Protein AF-A0A1U7WLV5-F1 (afdb_monomer)

pLDDT: mean 70.9, std 19.43, range [35.59, 93.12]

Radius of gyration: 28.22 Å; Cα contacts (8 Å, |Δi|>4): 196; chains: 1; bounding box: 75×45×91 Å

InterPro domains:
  IPR045847 Transcription factor AIG1-like [PTHR45844] (15-156)
  IPR045865 ACT-like domain [SSF55021] (83-152)

Organism: Nicotiana sylvestris (NCBI:txid4096)

Nearest PDB structures (foldseek):
  2nyi-assembly1_B  TM=8.196E-01  e=1.142E-03  Galdieria sulphuraria
  2nyi-assembly1_A  TM=8.158E-01  e=1.556E-03  Galdieria sulphuraria
  1u8s-assembly1_A  TM=8.338E-01  e=1.058E-02  Vibrio cholerae
  3ibw-assembly1_B  TM=8.156E-01  e=1.735E-02  Chlorobaculum tepidum
  2ko1-assembly1_B  TM=7.443E-01  e=2.514E-02  Chlorobaculum tepidum

Foldseek 3Di:
DDDDDDDDPPPPDPVVVVVVVVVVVVVVVVVVVVVVVVLVVLLVVQPPDDDDDDSCPSDLDADPDWDKDKDFDDDDPDLKGKIKIKTKAFADVCLVVLLCVLQVVLVKDWPDWDWDDDPRMIMIITIIIGRCPDDVVVSVVSSRVSRVCSRVVVPPDPPDDPPPPDPPPPDDDPPPD

Structure (mmCIF, N/CA/C/O backbone):
data_AF-A0A1U7WLV5-F1
#
_entry.id   AF-A0A1U7WLV5-F1
#
loop_
_atom_site.group_PDB
_atom_site.id
_atom_site.type_symbol
_atom_site.label_atom_id
_atom_site.label_alt_id
_atom_site.label_comp_id
_atom_site.label_asym_id
_atom_site.label_entity_id
_atom_site.label_seq_id
_atom_site.pdbx_PDB_ins_code
_atom_site.Cartn_x
_atom_site.Cartn_y
_atom_site.Cartn_z
_atom_site.occupancy
_atom_site.B_iso_or_equiv
_atom_site.auth_seq_id
_atom_site.auth_comp_id
_atom_site.auth_asym_id
_atom_site.auth_atom_id
_atom_site.pdbx_PDB_model_num
ATOM 1 N N . MET A 1 1 ? -49.206 -28.767 66.047 1.00 42.12 1 MET A N 1
ATOM 2 C CA . MET A 1 1 ? -48.028 -28.200 65.359 1.00 42.12 1 MET A CA 1
ATOM 3 C C . MET A 1 1 ? -48.403 -27.982 63.904 1.00 42.12 1 MET A C 1
ATOM 5 O O . MET A 1 1 ? -48.563 -28.956 63.187 1.00 42.12 1 MET A O 1
ATOM 9 N N . ALA A 1 2 ? -48.620 -26.734 63.497 1.00 39.31 2 ALA A N 1
ATOM 10 C CA . ALA A 1 2 ? -48.726 -26.349 62.093 1.00 39.31 2 ALA A CA 1
ATOM 11 C C . ALA A 1 2 ? -47.771 -25.166 61.907 1.00 39.31 2 ALA A C 1
ATOM 13 O O . ALA A 1 2 ? -47.842 -24.189 62.649 1.00 39.31 2 ALA A O 1
ATOM 14 N N . TYR A 1 3 ? -46.803 -25.348 61.015 1.00 35.59 3 TYR A N 1
ATOM 15 C CA . TYR A 1 3 ? -45.680 -24.451 60.783 1.00 35.59 3 TYR A CA 1
ATOM 16 C C . TYR A 1 3 ? -46.169 -23.157 60.123 1.00 35.59 3 TYR A C 1
ATOM 18 O O . TYR A 1 3 ? -46.865 -23.203 59.110 1.00 35.59 3 TYR A O 1
ATOM 26 N N . GLY A 1 4 ? -45.815 -22.009 60.704 1.00 37.91 4 GLY A N 1
ATOM 27 C CA . GLY A 1 4 ? -46.029 -20.702 60.091 1.00 37.91 4 GLY A CA 1
ATOM 28 C C . GLY A 1 4 ? -45.100 -20.520 58.892 1.00 37.91 4 GLY A C 1
ATOM 29 O O . GLY A 1 4 ? -43.888 -20.679 59.017 1.00 37.91 4 GLY A O 1
ATOM 30 N N . PHE A 1 5 ? -45.674 -20.203 57.735 1.00 39.19 5 PHE A N 1
ATOM 31 C CA . PHE A 1 5 ? -44.950 -19.823 56.526 1.00 39.19 5 PHE A CA 1
ATOM 32 C C . PHE A 1 5 ? -45.055 -18.298 56.384 1.00 39.19 5 PHE A C 1
ATOM 34 O O . PHE A 1 5 ? -46.106 -17.789 56.002 1.00 39.19 5 PHE A O 1
ATOM 41 N N . GLU A 1 6 ? -44.001 -17.562 56.751 1.00 42.28 6 GLU A N 1
ATOM 42 C CA . GLU A 1 6 ? -43.879 -16.131 56.442 1.00 42.28 6 GLU A CA 1
ATOM 43 C C . GLU A 1 6 ? -43.440 -15.961 54.978 1.00 42.28 6 GLU A C 1
ATOM 45 O O . GLU A 1 6 ? -42.338 -16.389 54.621 1.00 42.28 6 GLU A O 1
ATOM 50 N N . PRO A 1 7 ? -44.234 -15.317 54.105 1.00 41.88 7 PRO A N 1
ATOM 51 C CA . PRO A 1 7 ? -43.744 -14.924 52.796 1.00 41.88 7 PRO A CA 1
ATOM 52 C C . PRO A 1 7 ? -42.858 -13.678 52.935 1.00 41.88 7 PRO A C 1
ATOM 54 O O . PRO A 1 7 ? -43.318 -12.583 53.259 1.00 41.88 7 PRO A O 1
ATOM 57 N N . ARG A 1 8 ? -41.564 -13.845 52.653 1.00 39.00 8 ARG A N 1
ATOM 58 C CA . ARG A 1 8 ? -40.588 -12.757 52.537 1.00 39.00 8 ARG A CA 1
ATOM 59 C C . ARG A 1 8 ? -40.856 -11.997 51.233 1.00 39.00 8 ARG A C 1
ATOM 61 O O . ARG A 1 8 ? -40.395 -12.395 50.168 1.00 39.00 8 ARG A O 1
ATOM 68 N N . VAL A 1 9 ? -41.644 -10.925 51.297 1.00 47.81 9 VAL A N 1
ATOM 69 C CA . VAL A 1 9 ? -41.824 -10.016 50.155 1.00 47.81 9 VAL A CA 1
ATOM 70 C C . VAL A 1 9 ? -40.541 -9.194 50.004 1.00 47.81 9 VAL A C 1
ATOM 72 O O . VAL A 1 9 ? -40.318 -8.237 50.744 1.00 47.81 9 VAL A O 1
ATOM 75 N N . GLU A 1 10 ? -39.667 -9.571 49.069 1.00 54.06 10 GLU A N 1
ATOM 76 C CA . GLU A 1 10 ? -38.545 -8.719 48.667 1.00 54.06 10 GLU A CA 1
ATOM 77 C C . GLU A 1 10 ? -39.082 -7.519 47.883 1.00 54.06 10 GLU A C 1
ATOM 79 O O . GLU A 1 10 ? -39.438 -7.597 46.707 1.00 54.06 10 GLU A O 1
ATOM 84 N N . VAL A 1 11 ? -39.167 -6.380 48.567 1.00 54.56 11 VAL A N 1
ATOM 85 C CA . VAL A 1 11 ? -39.521 -5.101 47.957 1.00 54.56 11 VAL A CA 1
ATOM 86 C C . VAL A 1 11 ? -38.336 -4.629 47.114 1.00 54.56 11 VAL A C 1
ATOM 88 O O . VAL A 1 11 ? -37.383 -4.037 47.624 1.00 54.56 11 VAL A O 1
ATOM 91 N N . VAL A 1 12 ? -38.388 -4.875 45.803 1.00 55.75 12 VAL A N 1
ATOM 92 C CA . VAL A 1 12 ? -37.447 -4.282 44.843 1.00 55.75 12 VAL A CA 1
ATOM 93 C C . VAL A 1 12 ? -37.716 -2.775 44.788 1.00 55.75 12 VAL A C 1
ATOM 95 O O . VAL A 1 12 ? -38.670 -2.305 44.173 1.00 55.75 12 VAL A O 1
ATOM 98 N N . THR A 1 13 ? -36.898 -1.992 45.492 1.00 57.78 13 THR A N 1
ATOM 99 C CA . THR A 1 13 ? -37.061 -0.534 45.570 1.00 57.78 13 THR A CA 1
ATOM 100 C C . THR A 1 13 ? -36.596 0.156 44.280 1.00 57.78 13 THR A C 1
ATOM 102 O O . THR A 1 13 ? -35.540 -0.151 43.726 1.00 57.78 13 THR A O 1
ATOM 105 N N . ASN A 1 14 ? -37.331 1.187 43.840 1.00 57.50 14 ASN A N 1
ATOM 106 C CA . ASN A 1 14 ? -36.982 2.068 42.708 1.00 57.50 14 ASN A CA 1
ATOM 107 C C . ASN A 1 14 ? -35.569 2.694 42.795 1.00 57.50 14 ASN A C 1
ATOM 109 O O . ASN A 1 14 ? -35.034 3.179 41.796 1.00 57.50 14 ASN A O 1
ATOM 113 N N . ALA A 1 15 ? -34.955 2.705 43.982 1.00 53.16 15 ALA A N 1
ATOM 114 C CA . ALA A 1 15 ? -33.587 3.159 44.208 1.00 53.16 15 ALA A CA 1
ATOM 115 C C . ALA A 1 15 ? -32.534 2.221 43.588 1.00 53.16 15 ALA A C 1
ATOM 117 O O . ALA A 1 15 ? -31.520 2.709 43.094 1.00 53.16 15 ALA A O 1
ATOM 118 N N . CYS A 1 16 ? -32.787 0.908 43.551 1.00 47.69 16 CYS A N 1
ATOM 119 C CA . CYS A 1 16 ? -31.912 -0.075 42.905 1.00 47.69 16 CYS A CA 1
ATOM 120 C C . CYS A 1 16 ? -31.852 0.164 41.385 1.00 47.69 16 CYS A C 1
ATOM 122 O O . CYS A 1 16 ? -30.772 0.353 40.830 1.00 47.69 16 CYS A O 1
ATOM 124 N N . ILE A 1 17 ? -33.013 0.365 40.750 1.00 54.47 17 ILE A N 1
ATOM 125 C CA . ILE A 1 17 ? -33.137 0.644 39.307 1.00 54.47 17 ILE A CA 1
ATOM 126 C C . ILE A 1 17 ? -32.478 1.983 38.915 1.00 54.47 17 ILE A C 1
ATOM 128 O O . ILE A 1 17 ? -31.895 2.113 37.836 1.00 54.47 17 ILE A O 1
ATOM 132 N N . LYS A 1 18 ? -32.551 3.008 39.779 1.00 57.34 18 LYS A N 1
ATOM 133 C CA . LYS A 1 18 ? -31.867 4.298 39.557 1.00 57.34 18 LYS A CA 1
ATOM 134 C C . LYS A 1 18 ? -30.340 4.169 39.638 1.00 57.34 18 LYS A C 1
ATOM 136 O O . LYS A 1 18 ? -29.642 4.873 38.911 1.00 57.34 18 LYS A O 1
ATOM 141 N N . LYS A 1 19 ? -29.835 3.270 40.487 1.00 56.19 19 LYS A N 1
ATOM 142 C CA . LYS A 1 19 ? -28.402 3.075 40.756 1.00 56.19 19 LYS A CA 1
ATOM 143 C C . LYS A 1 19 ? -27.681 2.350 39.619 1.00 56.19 19 LYS A C 1
ATOM 145 O O . LYS A 1 19 ? -26.532 2.675 39.319 1.00 56.19 19 LYS A O 1
ATOM 150 N N . ASP A 1 20 ? -28.367 1.442 38.932 1.00 64.44 20 ASP A N 1
ATOM 151 C CA . ASP A 1 20 ? -27.784 0.716 37.800 1.00 64.44 20 ASP A CA 1
ATOM 152 C C . ASP A 1 20 ? -27.553 1.610 36.576 1.00 64.44 20 ASP A C 1
ATOM 154 O O . ASP A 1 20 ? -26.530 1.489 35.906 1.00 64.44 20 ASP A O 1
ATOM 158 N N . LYS A 1 21 ? -28.420 2.601 36.337 1.00 69.94 21 LYS A N 1
ATOM 159 C CA . LYS A 1 21 ? -28.271 3.545 35.213 1.00 69.94 21 LYS A CA 1
ATOM 160 C C . LYS A 1 21 ? -27.017 4.415 35.337 1.00 69.94 21 LYS A C 1
ATOM 162 O O . LYS A 1 21 ? -26.272 4.569 34.372 1.00 69.94 21 LYS A O 1
ATOM 167 N N . SER A 1 22 ? -26.749 4.956 36.527 1.00 76.38 22 SER A N 1
ATOM 168 C CA . SER A 1 22 ? -25.528 5.735 36.777 1.00 76.38 22 SER A CA 1
ATOM 169 C C . SER A 1 22 ? -24.268 4.869 36.758 1.00 76.38 22 SER A C 1
ATOM 171 O O . SER A 1 22 ? -23.201 5.344 36.367 1.00 76.38 22 SER A O 1
ATOM 173 N N . ARG A 1 23 ? -24.383 3.594 37.152 1.00 81.44 23 ARG A N 1
ATOM 174 C CA . ARG A 1 23 ? -23.269 2.640 37.135 1.00 81.44 23 ARG A CA 1
ATOM 175 C C . ARG A 1 23 ? -22.838 2.317 35.705 1.00 81.44 23 ARG A C 1
ATOM 177 O O . ARG A 1 23 ? -21.658 2.445 35.405 1.00 81.44 23 ARG A O 1
ATOM 184 N N . VAL A 1 24 ? -23.791 2.034 34.815 1.00 82.75 24 VAL A N 1
ATOM 185 C CA . VAL A 1 24 ? -23.527 1.771 33.388 1.00 82.75 24 VAL A CA 1
ATOM 186 C C . VAL A 1 24 ? -22.885 2.975 32.696 1.00 82.75 24 VAL A C 1
ATOM 188 O O . VAL A 1 24 ? -21.931 2.812 31.943 1.00 82.75 24 VAL A O 1
ATOM 191 N N . LEU A 1 25 ? -23.345 4.199 32.977 1.00 84.94 25 LEU A N 1
ATOM 192 C CA . LEU A 1 25 ? -22.728 5.405 32.410 1.00 84.94 25 LEU A CA 1
ATOM 193 C C . LEU A 1 25 ? -21.293 5.604 32.901 1.00 84.94 25 LEU A C 1
ATOM 195 O O . LEU A 1 25 ? -20.411 5.964 32.125 1.00 84.94 25 LEU A O 1
ATOM 199 N N . THR A 1 26 ? -21.052 5.346 34.185 1.00 85.88 26 THR A N 1
ATOM 200 C CA . THR A 1 26 ? -19.715 5.457 34.775 1.00 85.88 26 THR A CA 1
ATOM 201 C C . THR A 1 26 ? -18.772 4.424 34.163 1.00 85.88 26 THR A C 1
ATOM 203 O O . THR A 1 26 ? -17.635 4.750 33.825 1.00 85.88 26 THR A O 1
ATOM 206 N N . GLU A 1 27 ? -19.252 3.200 33.957 1.00 87.25 27 GLU A N 1
ATOM 207 C CA . GLU A 1 27 ? -18.503 2.130 33.307 1.00 87.25 27 GLU A CA 1
ATOM 208 C C . GLU A 1 27 ? -18.204 2.459 31.840 1.00 87.25 27 GLU A C 1
ATOM 210 O O . GLU A 1 27 ? -17.046 2.401 31.438 1.00 87.25 27 GLU A O 1
ATOM 215 N N . ALA A 1 28 ? -19.190 2.928 31.071 1.00 85.62 28 ALA A N 1
ATOM 216 C CA . ALA A 1 28 ? -18.993 3.346 29.683 1.00 85.62 28 ALA A CA 1
ATOM 217 C C . ALA A 1 28 ? -17.967 4.486 29.562 1.00 85.62 28 ALA A C 1
ATOM 219 O O . ALA A 1 28 ? -17.062 4.434 28.732 1.00 85.62 28 ALA A O 1
ATOM 220 N N . VAL A 1 29 ? -18.046 5.502 30.429 1.00 88.81 29 VAL A N 1
ATOM 221 C CA . VAL A 1 29 ? -17.056 6.592 30.467 1.00 88.81 29 VAL A CA 1
ATOM 222 C C . VAL A 1 29 ? -15.670 6.069 30.852 1.00 88.81 29 VAL A C 1
ATOM 224 O O . VAL A 1 29 ? -14.669 6.547 30.317 1.00 88.81 29 VAL A O 1
ATOM 227 N N . THR A 1 30 ? -15.590 5.089 31.751 1.00 87.25 30 THR A N 1
ATOM 228 C CA . THR A 1 30 ? -14.319 4.473 32.158 1.00 87.25 30 THR A CA 1
ATOM 229 C C . THR A 1 30 ? -13.708 3.682 31.006 1.00 87.25 30 THR A C 1
ATOM 231 O O . THR A 1 30 ? -12.552 3.917 30.663 1.00 87.25 30 THR A O 1
ATOM 234 N N . GLN A 1 31 ? -14.502 2.859 30.319 1.00 88.44 31 GLN A N 1
ATOM 235 C CA . GLN A 1 31 ? -14.082 2.120 29.128 1.00 88.44 31 GLN A CA 1
ATOM 236 C C . GLN A 1 31 ? -13.623 3.060 28.005 1.00 88.44 31 GLN A C 1
ATOM 238 O O . GLN A 1 31 ? -12.588 2.822 27.386 1.00 88.44 31 GLN A O 1
ATOM 243 N N . LEU A 1 32 ? -14.323 4.177 27.779 1.00 87.12 32 LEU A N 1
ATOM 244 C CA . LEU A 1 32 ? -13.910 5.187 26.800 1.00 87.12 32 LEU A CA 1
ATOM 245 C C . LEU A 1 32 ? -12.597 5.874 27.196 1.00 87.12 32 LEU A C 1
ATOM 247 O O . LEU A 1 32 ? -11.749 6.111 26.337 1.00 87.12 32 LEU A O 1
ATOM 251 N N . LYS A 1 33 ? -12.389 6.181 28.481 1.00 84.12 33 LYS A N 1
ATOM 252 C CA . LYS A 1 33 ? -11.125 6.754 28.975 1.00 84.12 33 LYS A CA 1
ATOM 253 C C . LYS A 1 33 ? -9.964 5.774 28.835 1.00 84.12 33 LYS A C 1
ATOM 255 O O . LYS A 1 33 ? -8.889 6.175 28.395 1.00 84.12 33 LYS A O 1
ATOM 260 N N . GLU A 1 34 ? -10.175 4.505 29.168 1.00 86.31 34 GLU A N 1
ATOM 261 C CA . GLU A 1 34 ? -9.170 3.455 29.002 1.00 86.31 34 GLU A CA 1
ATOM 262 C C . GLU A 1 34 ? -8.838 3.213 27.532 1.00 86.31 34 GLU A C 1
ATOM 264 O O . GLU A 1 34 ? -7.662 3.117 27.185 1.00 86.31 34 GLU A O 1
ATOM 269 N N . LEU A 1 35 ? -9.846 3.180 26.656 1.00 81.38 35 LEU A N 1
ATOM 270 C CA . LEU A 1 35 ? -9.643 3.047 25.218 1.00 81.38 35 LEU A CA 1
ATOM 271 C C . LEU A 1 35 ? -8.853 4.237 24.669 1.00 81.38 35 LEU A C 1
ATOM 273 O O . LEU A 1 35 ? -7.849 4.040 23.993 1.00 81.38 35 LEU A O 1
ATOM 277 N N . ARG A 1 36 ? -9.230 5.472 25.031 1.00 78.38 36 ARG A N 1
ATOM 278 C CA . ARG A 1 36 ? -8.477 6.676 24.644 1.00 78.38 36 ARG A CA 1
ATOM 279 C C . ARG A 1 36 ? -7.042 6.652 25.162 1.00 78.38 36 ARG A C 1
ATOM 281 O O . ARG A 1 36 ? -6.150 7.081 24.441 1.00 78.38 36 ARG A O 1
ATOM 288 N N . LYS A 1 37 ? -6.803 6.140 26.374 1.00 80.56 37 LYS A N 1
ATOM 289 C CA . LYS A 1 37 ? -5.453 5.990 26.934 1.00 80.56 37 LYS A CA 1
ATOM 290 C C . LYS A 1 37 ? -4.630 4.956 26.166 1.00 80.56 37 LYS A C 1
ATOM 292 O O . LYS A 1 37 ? -3.488 5.247 25.836 1.00 80.56 37 LYS A O 1
ATOM 297 N N . LYS A 1 38 ? -5.201 3.789 25.850 1.00 78.25 38 LYS A N 1
ATOM 298 C CA . LYS A 1 38 ? -4.538 2.757 25.031 1.00 78.25 38 LYS A CA 1
ATOM 299 C C . LYS A 1 38 ? -4.178 3.305 23.649 1.00 78.25 38 LYS A C 1
ATOM 301 O O . LYS A 1 38 ? -3.049 3.138 23.204 1.00 78.25 38 LYS A O 1
ATOM 306 N N . VAL A 1 39 ? -5.102 4.048 23.036 1.00 72.19 39 VAL A N 1
ATOM 307 C CA . VAL A 1 39 ? -4.875 4.717 21.750 1.00 72.19 39 VAL A CA 1
ATOM 308 C C . VAL A 1 39 ? -3.770 5.787 21.867 1.00 72.19 39 VAL A C 1
ATOM 310 O O . VAL A 1 39 ? -2.852 5.843 21.058 1.00 72.19 39 VAL A O 1
ATOM 313 N N . ALA A 1 40 ? -3.779 6.615 22.910 1.00 66.25 40 ALA A N 1
ATOM 314 C CA . ALA A 1 40 ? -2.735 7.624 23.107 1.00 66.25 40 ALA A CA 1
ATOM 315 C C . ALA A 1 40 ? -1.342 7.011 23.361 1.00 66.25 40 ALA A C 1
ATOM 317 O O . ALA A 1 40 ? -0.353 7.504 22.833 1.00 66.25 40 ALA A O 1
ATOM 318 N N . GLN A 1 41 ? -1.255 5.915 24.119 1.00 66.50 41 GLN A N 1
ATOM 319 C CA . GLN A 1 41 ? 0.017 5.236 24.395 1.00 66.50 41 GLN A CA 1
ATOM 320 C C . GLN A 1 41 ? 0.646 4.646 23.132 1.00 66.50 41 GLN A C 1
ATOM 322 O O . GLN A 1 41 ? 1.839 4.814 22.895 1.00 66.50 41 GLN A O 1
ATOM 327 N N . GLN A 1 42 ? -0.160 3.995 22.292 1.00 61.12 42 GLN A N 1
ATOM 328 C CA . GLN A 1 42 ? 0.314 3.479 21.006 1.00 61.12 42 GLN A CA 1
ATOM 329 C C . GLN A 1 42 ? 0.731 4.619 20.064 1.00 61.12 42 GLN A C 1
ATOM 331 O O . GLN A 1 42 ? 1.689 4.463 19.312 1.00 61.12 42 GLN A O 1
ATOM 336 N N . MET A 1 43 ? 0.088 5.790 20.177 1.00 56.75 43 MET A N 1
ATOM 337 C CA . MET A 1 43 ? 0.436 6.979 19.402 1.00 56.75 43 MET A CA 1
ATOM 338 C C . MET A 1 43 ? 1.832 7.541 19.737 1.00 56.75 43 MET A C 1
ATOM 340 O O . MET A 1 43 ? 2.483 8.130 18.873 1.00 56.75 43 MET A O 1
ATOM 344 N N . GLU A 1 44 ? 2.301 7.391 20.977 1.00 54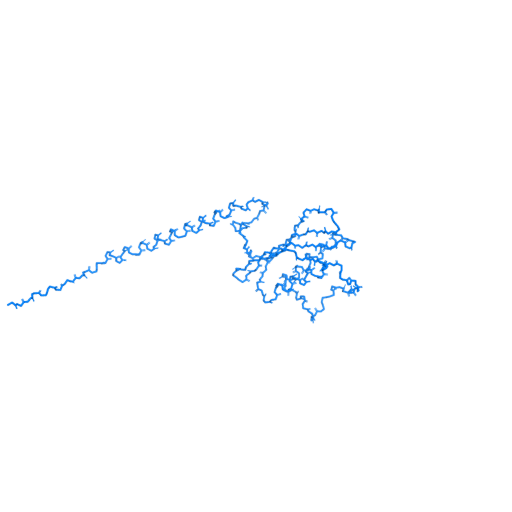.06 44 GLU A N 1
ATOM 345 C CA . GLU A 1 44 ? 3.593 7.922 21.434 1.00 54.06 44 GLU A CA 1
ATOM 346 C C . GLU A 1 44 ? 4.791 7.057 21.028 1.00 54.06 44 GLU A C 1
ATOM 348 O O . GLU A 1 44 ? 5.897 7.579 20.937 1.00 54.06 44 GLU A O 1
ATOM 353 N N . THR A 1 45 ? 4.587 5.769 20.737 1.00 52.53 45 THR A N 1
ATOM 354 C CA . THR A 1 45 ? 5.681 4.830 20.418 1.00 52.53 45 THR A CA 1
ATOM 355 C C . THR A 1 45 ? 6.147 4.903 18.953 1.00 52.53 45 THR A C 1
ATOM 357 O O . THR A 1 45 ? 7.164 4.310 18.623 1.00 52.53 45 THR A O 1
ATOM 360 N N . GLN A 1 46 ? 5.436 5.610 18.063 1.00 49.56 46 GLN A N 1
ATOM 361 C CA . GLN A 1 46 ? 5.742 5.657 16.617 1.00 49.56 46 GLN A CA 1
ATOM 362 C C . GLN A 1 46 ? 5.982 7.086 16.087 1.00 49.56 46 GLN A C 1
ATOM 364 O O . GLN A 1 46 ? 5.703 7.385 14.929 1.00 49.56 46 GLN A O 1
ATOM 369 N N . LYS A 1 47 ? 6.483 7.999 16.933 1.00 46.00 47 LYS A N 1
ATOM 370 C CA . LYS A 1 47 ? 6.759 9.412 16.590 1.00 46.00 47 LYS A CA 1
ATOM 371 C C . LYS A 1 47 ? 8.092 9.640 15.853 1.00 46.00 47 LYS A C 1
ATOM 373 O O . LYS A 1 47 ? 8.608 10.754 15.865 1.00 46.00 47 LYS A O 1
ATOM 378 N N . ASP A 1 48 ? 8.615 8.631 15.167 1.00 40.94 48 ASP A N 1
ATOM 379 C CA . ASP A 1 48 ? 9.956 8.675 14.573 1.00 40.94 48 ASP A CA 1
ATOM 380 C C . ASP A 1 48 ? 9.921 8.928 13.057 1.00 40.94 48 ASP A C 1
ATOM 382 O O . ASP A 1 48 ? 10.772 8.436 12.320 1.00 40.94 48 ASP A O 1
ATOM 386 N N . SER A 1 49 ? 8.921 9.645 12.536 1.00 45.75 49 SER A N 1
ATOM 387 C CA . SER A 1 49 ? 8.935 10.120 11.146 1.00 45.75 49 SER A CA 1
ATOM 388 C C . SER A 1 49 ? 8.079 11.372 10.977 1.00 45.75 49 SER A C 1
ATOM 390 O O . SER A 1 49 ? 6.955 11.475 11.460 1.00 45.75 49 SER A O 1
ATOM 392 N N . GLU A 1 50 ? 8.689 12.348 10.326 1.00 46.78 50 GLU A N 1
ATOM 393 C CA . GLU A 1 50 ? 8.324 13.753 10.247 1.00 46.78 50 GLU A CA 1
ATOM 394 C C . GLU A 1 50 ? 6.945 14.024 9.625 1.00 46.78 50 GLU A C 1
ATOM 396 O O . GLU A 1 50 ? 6.579 13.466 8.597 1.00 46.78 50 GLU A O 1
ATOM 401 N N . GLY A 1 51 ? 6.246 15.001 10.209 1.00 43.53 51 GLY A N 1
ATOM 402 C CA . GLY A 1 51 ? 5.476 15.984 9.450 1.00 43.53 51 GLY A CA 1
ATOM 403 C C . GLY A 1 51 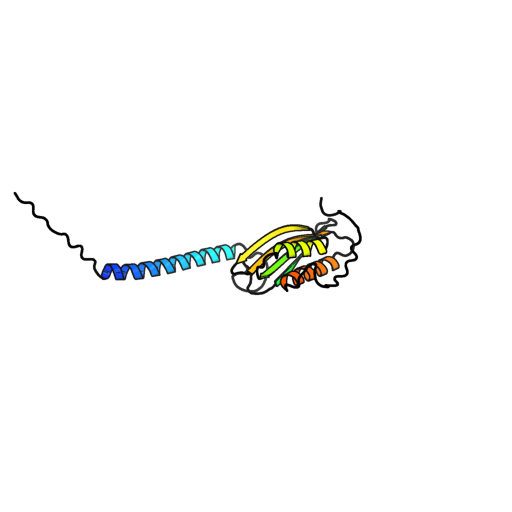? 4.138 15.548 8.840 1.00 43.53 51 GLY A C 1
ATOM 404 O O . GLY A 1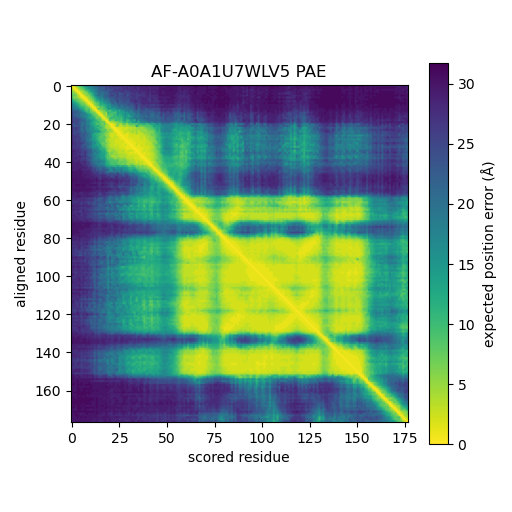 51 ? 4.076 15.114 7.697 1.00 43.53 51 GLY A O 1
ATOM 405 N N . ASN A 1 52 ? 3.068 15.968 9.525 1.00 43.19 52 ASN A N 1
ATOM 406 C CA . ASN A 1 52 ? 1.790 16.428 8.960 1.00 43.19 52 ASN A CA 1
ATOM 407 C C . ASN A 1 52 ? 0.600 15.432 8.904 1.00 43.19 52 ASN A C 1
ATOM 409 O O . ASN A 1 52 ? 0.701 14.301 8.446 1.00 43.19 52 ASN A O 1
ATOM 413 N N . TYR A 1 53 ? -0.550 15.967 9.339 1.00 39.75 53 TYR A N 1
ATOM 414 C CA . TYR A 1 53 ? -1.938 15.473 9.358 1.00 39.75 53 TYR A CA 1
ATOM 415 C C . TYR A 1 53 ? -2.373 14.399 10.379 1.00 39.75 53 TYR A C 1
ATOM 417 O O . TYR A 1 53 ? -2.015 13.232 10.298 1.00 39.75 53 TYR A O 1
ATOM 425 N N . ASN A 1 54 ? -3.265 14.859 11.276 1.00 49.78 54 ASN A N 1
ATOM 426 C CA . ASN A 1 54 ? -4.211 14.171 12.168 1.00 49.78 54 ASN A CA 1
ATOM 427 C C . ASN A 1 54 ? -3.668 13.051 13.073 1.00 49.78 54 ASN A C 1
ATOM 429 O O . ASN A 1 54 ? -2.983 12.136 12.644 1.00 49.78 54 ASN A O 1
ATOM 433 N N . GLY A 1 55 ? -4.055 13.073 14.354 1.00 45.22 55 GLY A N 1
ATOM 434 C CA . GLY A 1 55 ? -3.580 12.162 15.410 1.00 45.22 55 GLY A CA 1
ATOM 435 C C . GLY A 1 55 ? -3.884 10.659 15.250 1.00 45.22 55 GLY A C 1
ATOM 436 O O . GLY A 1 55 ? -3.837 9.929 16.233 1.00 45.22 55 GLY A O 1
ATOM 437 N N . LEU A 1 56 ? -4.195 10.204 14.034 1.00 50.25 56 LEU A N 1
ATOM 438 C CA . LEU A 1 56 ? -4.376 8.817 13.610 1.00 50.25 56 LEU A CA 1
ATOM 439 C C . LEU A 1 56 ? -3.193 8.290 12.769 1.00 50.25 56 LEU A C 1
ATOM 441 O O . LEU A 1 56 ? -3.149 7.103 12.471 1.00 50.25 56 LEU A O 1
ATOM 445 N N . SER A 1 57 ? -2.227 9.133 12.383 1.00 50.25 57 SER A N 1
ATOM 446 C CA . SER A 1 57 ? -1.078 8.727 11.551 1.00 50.25 57 SER A CA 1
ATOM 447 C C . SER A 1 57 ? -0.085 7.787 12.251 1.00 50.25 57 SER A C 1
ATOM 449 O O . SER A 1 57 ? 0.655 7.079 11.576 1.00 50.25 57 SER A O 1
ATOM 451 N N . SER A 1 58 ? -0.116 7.735 13.587 1.00 54.31 58 SER A N 1
ATOM 452 C CA . SER A 1 58 ? 0.689 6.824 14.422 1.00 54.31 58 SER A CA 1
ATOM 453 C C . SER A 1 58 ? 0.094 5.412 14.532 1.00 54.31 58 SER A C 1
ATOM 455 O O . SER A 1 58 ? 0.656 4.520 15.155 1.00 54.31 58 SER A O 1
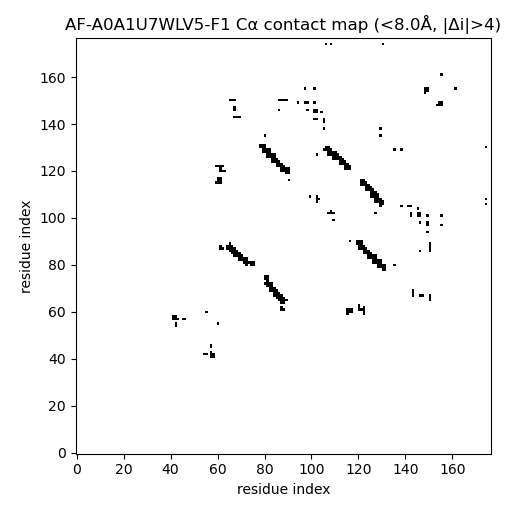ATOM 457 N N . PHE A 1 59 ? -1.078 5.190 13.941 1.00 61.50 59 PHE A N 1
ATOM 458 C CA . PHE A 1 59 ? -1.623 3.855 13.775 1.00 61.50 59 PHE A CA 1
ATOM 459 C C . PHE A 1 59 ? -1.471 3.434 12.323 1.00 61.50 59 PHE A C 1
ATOM 461 O O . PHE A 1 59 ? -1.676 4.235 11.406 1.00 61.50 59 PHE A O 1
ATOM 468 N N . PHE A 1 60 ? -1.174 2.154 12.095 1.00 78.69 60 PHE A N 1
ATOM 469 C CA . PHE A 1 60 ? -1.204 1.560 10.762 1.00 78.69 60 PHE A CA 1
ATOM 470 C C . PHE A 1 60 ? -2.660 1.394 10.283 1.00 78.69 60 PHE A C 1
ATOM 472 O O . PHE A 1 60 ? -3.173 0.293 10.123 1.00 78.69 60 PHE A O 1
ATOM 479 N N . LEU A 1 61 ? -3.361 2.519 10.130 1.00 83.25 61 LEU A N 1
ATOM 480 C CA . LEU A 1 61 ? -4.756 2.614 9.730 1.00 83.25 61 LEU A CA 1
ATOM 481 C C . LEU A 1 61 ? -4.869 3.302 8.371 1.00 83.25 61 LEU A C 1
ATOM 483 O O . LEU A 1 61 ? -4.068 4.192 8.060 1.00 83.25 61 LEU A O 1
ATOM 487 N N . PRO A 1 62 ? -5.859 2.905 7.560 1.00 85.06 62 PRO A N 1
ATOM 488 C CA . PRO A 1 62 ? -6.170 3.605 6.327 1.00 85.06 62 PRO A CA 1
ATOM 489 C C . PRO A 1 62 ? -6.649 5.029 6.609 1.00 85.06 62 PRO A C 1
ATOM 491 O O . PRO A 1 62 ? -7.451 5.269 7.510 1.00 85.06 62 PRO A O 1
ATOM 494 N N . GLY A 1 63 ? -6.124 5.973 5.827 1.00 79.69 63 GLY A N 1
ATOM 495 C CA . GLY A 1 63 ? -6.612 7.347 5.786 1.00 79.69 63 GLY A CA 1
ATOM 496 C C . GLY A 1 63 ? -7.925 7.447 5.011 1.00 79.69 63 GLY A C 1
ATOM 497 O O . GLY A 1 63 ? -8.338 6.502 4.342 1.00 79.69 63 GLY A O 1
ATOM 498 N N . GLU A 1 64 ? -8.574 8.607 5.079 1.00 78.31 64 GLU A N 1
ATOM 499 C CA . GLU A 1 64 ? -9.847 8.876 4.391 1.00 78.31 64 GLU A CA 1
ATOM 500 C C . GLU A 1 64 ? -9.680 9.081 2.876 1.00 78.31 64 GLU A C 1
ATOM 502 O O . GLU A 1 64 ? -10.631 8.891 2.124 1.00 78.31 64 GLU A O 1
ATOM 507 N N . ASN A 1 65 ? -8.467 9.412 2.421 1.00 82.31 65 ASN A N 1
ATOM 508 C CA . ASN A 1 65 ? -8.166 9.711 1.023 1.00 82.31 65 ASN A CA 1
ATOM 509 C C . ASN A 1 65 ? -7.341 8.616 0.346 1.00 82.31 65 ASN A C 1
ATOM 511 O O . ASN A 1 65 ? -6.729 7.755 0.990 1.00 82.31 65 ASN A O 1
ATOM 515 N N . ASP A 1 66 ? -7.380 8.653 -0.982 1.00 88.25 66 ASP A N 1
ATOM 516 C CA . ASP A 1 66 ? -6.611 7.780 -1.854 1.00 88.25 66 ASP A CA 1
ATOM 517 C C . ASP A 1 66 ? -5.205 8.354 -2.049 1.00 88.25 66 ASP A C 1
ATOM 519 O O . ASP A 1 66 ? -5.032 9.456 -2.575 1.00 88.25 66 ASP A O 1
ATOM 523 N N . GLU A 1 67 ? -4.185 7.616 -1.614 1.00 87.75 67 GLU A N 1
ATOM 524 C CA . GLU A 1 67 ? -2.817 8.127 -1.505 1.00 87.75 67 GLU A CA 1
ATOM 525 C C . GLU A 1 67 ? -1.795 7.099 -2.000 1.00 87.75 67 GLU A C 1
ATOM 527 O O . GLU A 1 67 ? -1.949 5.896 -1.794 1.00 87.75 67 GLU A O 1
ATOM 532 N N . VAL A 1 68 ? -0.729 7.585 -2.648 1.00 90.31 68 VAL A N 1
ATOM 533 C CA . VAL A 1 68 ? 0.449 6.792 -3.035 1.00 90.31 68 VAL A CA 1
ATOM 534 C C . VAL A 1 68 ? 1.704 7.574 -2.664 1.00 90.31 68 VAL A C 1
ATOM 536 O O . VAL A 1 68 ? 1.992 8.622 -3.249 1.00 90.31 68 VAL A O 1
ATOM 539 N N . LEU A 1 69 ? 2.471 7.034 -1.725 1.00 90.25 69 LEU A N 1
ATOM 540 C CA . LEU A 1 69 ? 3.722 7.593 -1.225 1.00 90.25 69 LEU A CA 1
ATOM 541 C C . LEU A 1 69 ? 4.860 6.628 -1.543 1.00 90.25 69 LEU A C 1
ATOM 543 O O . LEU A 1 69 ? 4.720 5.422 -1.367 1.00 90.25 69 LEU A O 1
ATOM 547 N N . LEU A 1 70 ? 5.985 7.158 -2.016 1.00 89.75 70 LEU A N 1
ATOM 548 C CA . LEU A 1 70 ? 7.214 6.397 -2.221 1.00 89.75 70 LEU A CA 1
ATOM 549 C C . LEU A 1 70 ? 8.321 7.081 -1.430 1.00 89.75 70 LEU A C 1
ATOM 551 O O . LEU A 1 70 ? 8.562 8.269 -1.639 1.00 89.75 70 LEU A O 1
ATOM 555 N N . ASN A 1 71 ? 8.983 6.331 -0.558 1.00 85.94 71 ASN A N 1
ATOM 556 C CA . ASN A 1 71 ? 10.173 6.768 0.145 1.00 85.94 71 ASN A CA 1
ATOM 557 C C . ASN A 1 71 ? 11.365 5.902 -0.263 1.00 85.94 71 ASN A C 1
ATOM 559 O O . ASN A 1 71 ? 11.246 4.682 -0.424 1.00 85.94 71 ASN A O 1
ATOM 563 N N . TYR A 1 72 ? 12.517 6.536 -0.437 1.00 79.50 72 TYR A N 1
ATOM 564 C CA . TYR A 1 72 ? 13.749 5.824 -0.740 1.00 79.50 72 TYR A CA 1
ATOM 565 C C . TYR A 1 72 ? 14.189 5.071 0.512 1.00 79.50 72 TYR A C 1
ATOM 567 O O . TYR A 1 72 ? 14.265 5.651 1.592 1.00 79.50 72 TYR A O 1
ATOM 575 N N . HIS A 1 73 ? 14.436 3.772 0.372 1.00 68.31 73 HIS A N 1
ATOM 576 C CA . HIS A 1 73 ? 15.154 3.027 1.392 1.00 68.31 73 HIS A CA 1
ATOM 577 C C . HIS A 1 73 ? 16.643 3.162 1.065 1.00 68.31 73 HIS A C 1
ATOM 579 O O . HIS A 1 73 ? 16.996 3.132 -0.115 1.00 68.31 73 HIS A O 1
ATOM 585 N N . GLU A 1 74 ? 17.478 3.377 2.082 1.00 61.00 74 GLU A N 1
ATOM 586 C CA . GLU A 1 74 ? 18.893 3.737 1.933 1.00 61.00 74 GLU A CA 1
ATOM 587 C C . GLU A 1 74 ? 19.610 2.904 0.861 1.00 61.00 74 GLU A C 1
ATOM 589 O O . GLU A 1 74 ? 19.389 1.694 0.726 1.00 61.00 74 GLU A O 1
ATOM 594 N N . GLU A 1 75 ? 20.431 3.591 0.064 1.00 55.53 75 GLU A N 1
ATOM 595 C CA . GLU A 1 75 ? 21.100 3.041 -1.107 1.00 55.53 75 GLU A CA 1
ATOM 596 C C . GLU A 1 75 ? 22.091 1.961 -0.661 1.00 55.53 75 GLU A C 1
ATOM 598 O O . GLU A 1 75 ? 23.160 2.241 -0.131 1.00 55.53 75 GLU A O 1
ATOM 603 N N . SER A 1 76 ? 21.699 0.699 -0.825 1.00 55.25 76 SER A N 1
ATOM 604 C CA . SER A 1 76 ? 22.625 -0.419 -0.680 1.00 55.25 76 SER A CA 1
ATOM 605 C C . SER A 1 76 ? 23.562 -0.413 -1.889 1.00 55.25 76 SER A C 1
ATOM 607 O O . SER A 1 76 ? 23.109 -0.192 -3.013 1.00 55.25 76 SER A O 1
ATOM 609 N N . ASP A 1 77 ? 24.849 -0.684 -1.668 1.00 55.69 77 ASP A N 1
ATOM 610 C CA . ASP A 1 77 ? 25.934 -0.708 -2.675 1.00 55.69 77 ASP A CA 1
ATOM 611 C C . ASP A 1 77 ? 25.785 -1.847 -3.721 1.00 55.69 77 ASP A C 1
ATOM 613 O O . ASP A 1 77 ? 26.706 -2.208 -4.447 1.00 55.69 77 ASP A O 1
ATOM 617 N N . SER A 1 78 ? 24.600 -2.458 -3.771 1.00 60.94 78 SER A N 1
ATOM 618 C CA . SER A 1 78 ? 24.187 -3.503 -4.696 1.00 60.94 78 SER A CA 1
ATOM 619 C C . SER A 1 78 ? 23.526 -2.924 -5.955 1.00 60.94 78 SER A C 1
ATOM 621 O O . SER A 1 78 ? 22.930 -1.841 -5.948 1.00 60.94 78 SER A O 1
ATOM 623 N N . ASP A 1 79 ? 23.507 -3.715 -7.030 1.00 66.00 79 ASP A N 1
ATOM 624 C CA . ASP A 1 79 ? 22.749 -3.448 -8.269 1.00 66.00 79 ASP A CA 1
ATOM 625 C C . ASP A 1 79 ? 21.213 -3.390 -8.069 1.00 66.00 79 ASP A C 1
ATOM 627 O O . ASP A 1 79 ? 20.437 -3.186 -9.008 1.00 66.00 79 ASP A O 1
ATOM 631 N N . GLU A 1 80 ? 20.755 -3.536 -6.829 1.00 72.94 80 GLU A N 1
ATOM 632 C CA . GLU A 1 80 ? 19.363 -3.539 -6.408 1.00 72.94 80 GLU A CA 1
ATOM 633 C C . GLU A 1 80 ? 19.028 -2.263 -5.626 1.00 72.94 80 GLU A C 1
ATOM 635 O O . GLU A 1 80 ? 19.757 -1.854 -4.722 1.00 72.94 80 GLU A O 1
ATOM 640 N N . ARG A 1 81 ? 17.910 -1.611 -5.974 1.00 79.81 81 ARG A N 1
ATOM 641 C CA . ARG A 1 81 ? 17.403 -0.429 -5.262 1.00 79.81 81 ARG A CA 1
ATOM 642 C C . ARG A 1 81 ? 16.144 -0.777 -4.485 1.00 79.81 81 ARG A C 1
ATOM 644 O O . ARG A 1 81 ? 15.149 -1.179 -5.080 1.00 79.81 81 ARG A O 1
ATOM 651 N N . THR A 1 82 ? 16.151 -0.525 -3.184 1.00 86.50 82 THR A N 1
ATOM 652 C CA . THR A 1 82 ? 14.992 -0.763 -2.320 1.00 86.50 82 THR A CA 1
ATOM 653 C C . THR A 1 82 ? 14.161 0.512 -2.160 1.00 86.50 82 THR A C 1
ATOM 655 O O . THR A 1 82 ? 14.683 1.600 -1.932 1.00 86.50 82 THR A O 1
ATOM 658 N N . VAL A 1 83 ? 12.842 0.394 -2.295 1.00 89.12 83 VAL A N 1
ATOM 659 C CA . VAL A 1 83 ? 11.877 1.493 -2.198 1.00 89.12 83 VAL A CA 1
ATOM 660 C C . VAL A 1 83 ? 10.758 1.081 -1.257 1.00 89.12 83 VAL A C 1
ATOM 662 O O . VAL A 1 83 ? 10.170 0.009 -1.400 1.00 89.12 83 VAL A O 1
ATOM 665 N N . LYS A 1 84 ? 10.434 1.951 -0.305 1.00 90.88 84 LYS A N 1
ATOM 666 C CA . LYS A 1 84 ? 9.262 1.810 0.551 1.00 90.88 84 LYS A CA 1
ATOM 667 C C . LYS A 1 84 ? 8.080 2.493 -0.134 1.00 90.88 84 LYS A C 1
ATOM 669 O O . LYS A 1 84 ? 8.144 3.681 -0.427 1.00 90.88 84 LYS A O 1
ATOM 674 N N . ALA A 1 85 ? 7.014 1.757 -0.411 1.00 91.56 85 ALA A N 1
ATOM 675 C CA . ALA A 1 85 ? 5.804 2.272 -1.032 1.00 91.56 85 ALA A CA 1
ATOM 676 C C . ALA A 1 85 ? 4.616 2.122 -0.084 1.00 91.56 85 ALA A C 1
ATOM 678 O O . ALA A 1 85 ? 4.360 1.033 0.415 1.00 91.56 85 ALA A O 1
ATOM 679 N N . THR A 1 86 ? 3.862 3.194 0.121 1.00 92.00 86 THR A N 1
ATOM 680 C CA . THR A 1 86 ? 2.648 3.191 0.938 1.00 92.00 86 THR A CA 1
ATOM 681 C C . THR A 1 86 ? 1.474 3.596 0.067 1.00 92.00 86 THR A C 1
ATOM 683 O O . THR A 1 86 ? 1.529 4.611 -0.627 1.00 92.00 86 THR A O 1
ATOM 686 N N . VAL A 1 87 ? 0.415 2.795 0.084 1.00 92.38 87 VAL A N 1
ATOM 687 C CA . VAL A 1 87 ? -0.821 3.039 -0.657 1.00 92.38 87 VAL A CA 1
ATOM 688 C C . VAL A 1 87 ? -2.012 2.997 0.289 1.00 92.38 87 VAL A C 1
ATOM 690 O O . VAL A 1 87 ? -2.049 2.172 1.198 1.00 92.38 87 VAL A O 1
ATOM 693 N N . CYS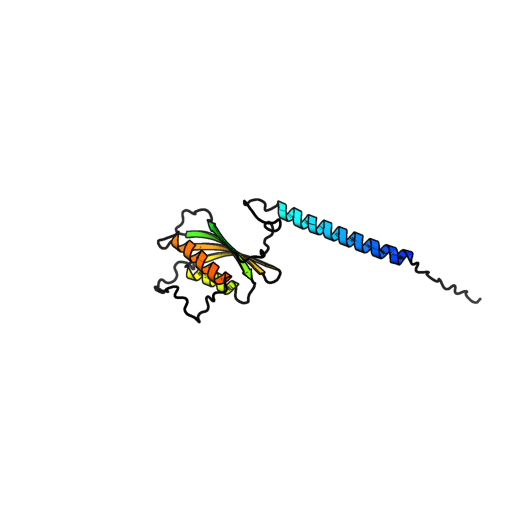 A 1 88 ? -2.982 3.876 0.077 1.00 92.50 88 CYS A N 1
ATOM 694 C CA . CYS A 1 88 ? -4.270 3.875 0.762 1.00 92.50 88 CYS A CA 1
ATOM 695 C C . CYS A 1 88 ? -5.364 4.018 -0.295 1.00 92.50 88 CYS A C 1
ATOM 697 O O . CYS A 1 88 ? -5.262 4.905 -1.139 1.00 92.50 88 CYS A O 1
ATOM 699 N N . CYS A 1 89 ? -6.356 3.128 -0.301 1.00 92.81 89 CYS A N 1
ATOM 700 C CA . CYS A 1 89 ? -7.444 3.136 -1.283 1.00 92.81 89 CYS A CA 1
ATOM 701 C C . CYS A 1 89 ? -8.664 2.352 -0.787 1.00 92.81 89 CYS A C 1
ATOM 703 O O . CYS A 1 89 ? -8.605 1.690 0.250 1.00 92.81 89 CYS A O 1
ATOM 705 N N . GLU A 1 90 ? -9.768 2.419 -1.527 1.00 92.00 90 GLU A N 1
ATOM 706 C CA . GLU A 1 90 ? -10.940 1.575 -1.287 1.00 92.00 90 GLU A CA 1
ATOM 707 C C . GLU A 1 90 ? -10.601 0.079 -1.436 1.00 92.00 90 GLU A C 1
ATOM 709 O O . GLU A 1 90 ? -9.915 -0.343 -2.375 1.00 92.00 90 GLU A O 1
ATOM 714 N N . ASP A 1 91 ? -11.071 -0.726 -0.483 1.00 90.94 91 ASP A N 1
ATOM 715 C CA . ASP A 1 91 ? -10.864 -2.166 -0.466 1.00 90.94 91 ASP A CA 1
ATOM 716 C C . ASP A 1 91 ? -11.770 -2.842 -1.492 1.00 90.94 91 ASP A C 1
ATOM 718 O O . ASP A 1 91 ? -12.997 -2.756 -1.433 1.00 90.94 91 ASP A O 1
ATOM 722 N N . ARG A 1 92 ? -11.153 -3.536 -2.448 1.00 88.12 92 ARG A N 1
ATOM 723 C CA . ARG A 1 92 ? -11.864 -4.220 -3.527 1.00 88.12 92 ARG A CA 1
ATOM 724 C C . ARG A 1 92 ? -11.326 -5.629 -3.736 1.00 88.12 92 ARG A C 1
ATOM 726 O O . ARG A 1 92 ? -10.122 -5.870 -3.575 1.00 88.12 92 ARG A O 1
ATOM 733 N N . PRO A 1 93 ? -12.177 -6.570 -4.179 1.00 87.31 93 PRO A N 1
ATOM 734 C CA . PRO A 1 93 ? -11.719 -7.908 -4.509 1.00 87.31 93 PRO A CA 1
ATOM 735 C C . PRO A 1 93 ? -10.665 -7.838 -5.619 1.00 87.31 93 PRO A C 1
ATOM 737 O O . PRO A 1 93 ? -10.900 -7.292 -6.694 1.00 87.31 93 PRO A O 1
ATOM 740 N N . GLY A 1 94 ? -9.483 -8.392 -5.351 1.00 87.62 94 GLY A N 1
ATOM 741 C CA . GLY A 1 94 ? -8.365 -8.391 -6.295 1.00 87.62 94 GLY A CA 1
ATOM 742 C C . GLY A 1 94 ? -7.349 -7.260 -6.116 1.00 87.62 94 GLY A C 1
ATOM 743 O O . GLY A 1 94 ? -6.326 -7.301 -6.794 1.00 87.62 94 GLY A O 1
ATOM 744 N N . LEU A 1 95 ? -7.531 -6.330 -5.169 1.00 89.69 95 LEU A N 1
ATOM 745 C CA . LEU A 1 95 ? -6.569 -5.248 -4.901 1.00 89.69 95 LEU A CA 1
ATOM 746 C C . LEU A 1 95 ? -5.127 -5.761 -4.715 1.00 89.69 95 LEU A C 1
ATOM 748 O O . LEU A 1 95 ? -4.201 -5.275 -5.357 1.00 89.69 95 LEU A O 1
ATOM 752 N N . ASN A 1 96 ? -4.931 -6.808 -3.911 1.00 90.44 96 ASN A N 1
ATOM 753 C CA . ASN A 1 96 ? -3.605 -7.402 -3.671 1.00 90.44 96 ASN A CA 1
ATOM 754 C C . ASN A 1 96 ? -2.972 -7.985 -4.942 1.00 90.44 96 ASN A C 1
ATOM 756 O O . ASN A 1 96 ? -1.756 -7.918 -5.154 1.00 90.44 96 ASN A O 1
ATOM 760 N N . ARG A 1 97 ? -3.803 -8.547 -5.824 1.00 90.25 97 ARG A N 1
ATOM 761 C CA . ARG A 1 97 ? -3.364 -9.034 -7.133 1.00 90.25 97 ARG A CA 1
ATOM 762 C C . ARG A 1 97 ? -2.966 -7.866 -8.032 1.00 90.25 97 ARG A C 1
ATOM 764 O O . ARG A 1 97 ? -1.939 -7.953 -8.699 1.00 90.25 97 ARG A O 1
ATOM 771 N N . ASP A 1 98 ? -3.733 -6.783 -8.035 1.00 91.31 98 ASP A N 1
ATOM 772 C CA . ASP A 1 98 ? -3.422 -5.594 -8.827 1.00 91.31 98 ASP A CA 1
ATOM 773 C C . ASP A 1 98 ? -2.121 -4.933 -8.351 1.00 91.31 98 ASP A C 1
ATOM 775 O O . ASP A 1 98 ? -1.256 -4.635 -9.172 1.00 91.31 98 ASP A O 1
ATOM 779 N N . LEU A 1 99 ? -1.930 -4.790 -7.033 1.00 92.12 99 LEU A N 1
ATOM 780 C CA . LEU A 1 99 ? -0.705 -4.252 -6.430 1.00 92.12 99 LEU A CA 1
ATOM 781 C C . LEU A 1 99 ? 0.520 -5.108 -6.777 1.00 92.12 99 LEU A C 1
ATOM 783 O O . LEU A 1 99 ? 1.522 -4.595 -7.273 1.00 92.12 99 LEU A O 1
ATOM 787 N N . SER A 1 100 ? 0.432 -6.427 -6.589 1.00 90.81 100 SER A N 1
ATOM 788 C CA . SER A 1 100 ? 1.528 -7.334 -6.956 1.00 90.81 100 SER A CA 1
ATOM 789 C C . SER A 1 100 ? 1.813 -7.333 -8.462 1.00 90.81 100 SER A C 1
ATOM 791 O O . SER A 1 100 ? 2.972 -7.406 -8.870 1.00 90.81 100 SER A O 1
ATOM 793 N N . THR A 1 101 ? 0.785 -7.195 -9.301 1.00 89.94 101 THR A N 1
ATOM 794 C CA . THR A 1 101 ? 0.943 -7.072 -10.757 1.00 89.94 101 THR A CA 1
ATOM 795 C C . THR A 1 101 ? 1.625 -5.758 -11.128 1.00 89.94 101 THR A C 1
ATOM 797 O O . THR A 1 101 ? 2.553 -5.773 -11.932 1.00 89.94 101 THR A O 1
ATOM 800 N N . ALA A 1 102 ? 1.235 -4.638 -10.515 1.00 90.50 102 ALA A N 1
ATOM 801 C CA . ALA A 1 102 ? 1.855 -3.331 -10.727 1.00 90.50 102 ALA A CA 1
ATOM 802 C C . ALA A 1 102 ? 3.359 -3.350 -10.422 1.00 90.50 102 ALA A C 1
ATOM 804 O O . ALA A 1 102 ? 4.152 -2.844 -11.212 1.00 90.50 102 ALA A O 1
ATOM 805 N N . VAL A 1 103 ? 3.753 -3.997 -9.321 1.00 90.06 103 VAL A N 1
ATOM 806 C CA . VAL A 1 103 ? 5.166 -4.168 -8.950 1.00 90.06 103 VAL A CA 1
ATOM 807 C C . VAL A 1 103 ? 5.910 -5.043 -9.967 1.00 90.06 103 VAL A C 1
ATOM 809 O O . VAL A 1 103 ? 7.005 -4.698 -10.403 1.00 90.06 103 VAL A O 1
ATOM 812 N N . ARG A 1 104 ? 5.301 -6.145 -10.421 1.00 87.00 104 ARG A N 1
ATOM 813 C CA . ARG A 1 104 ? 5.909 -7.029 -11.432 1.00 87.00 104 ARG A CA 1
ATOM 814 C C . ARG A 1 104 ? 6.072 -6.359 -12.799 1.00 87.00 104 ARG A C 1
ATOM 816 O O . ARG A 1 104 ? 7.028 -6.664 -13.506 1.00 87.00 104 ARG A O 1
ATOM 823 N N . LEU A 1 105 ? 5.168 -5.451 -13.179 1.00 85.31 105 LEU A N 1
ATOM 824 C CA . LEU A 1 105 ? 5.236 -4.721 -14.454 1.00 85.31 105 LEU A CA 1
ATOM 825 C C . LEU A 1 105 ? 6.481 -3.838 -14.568 1.00 85.31 105 LEU A C 1
ATOM 827 O O . LEU A 1 105 ? 6.964 -3.624 -15.676 1.00 85.31 105 LEU A O 1
ATOM 831 N N . VAL A 1 106 ? 6.999 -3.358 -13.440 1.00 85.12 106 VAL A N 1
ATOM 832 C CA . VAL A 1 106 ? 8.225 -2.550 -13.381 1.00 85.12 106 VAL A CA 1
ATOM 833 C C . VAL A 1 106 ? 9.462 -3.389 -13.058 1.00 85.12 106 VAL A C 1
ATOM 835 O O . VAL A 1 106 ? 10.466 -2.851 -12.609 1.00 85.12 106 VAL A O 1
ATOM 838 N N . GLN A 1 107 ? 9.381 -4.713 -13.253 1.00 82.88 107 GLN A N 1
ATOM 839 C CA . GLN A 1 107 ? 10.446 -5.672 -12.928 1.00 82.88 107 GLN A CA 1
ATOM 840 C C . GLN A 1 107 ? 10.893 -5.603 -11.455 1.00 82.88 107 GLN A C 1
ATOM 842 O O . GLN A 1 107 ? 12.027 -5.937 -11.119 1.00 82.88 107 GLN A O 1
ATOM 847 N N . GLY A 1 108 ? 9.988 -5.176 -10.569 1.00 85.00 108 GLY A N 1
ATOM 848 C CA . GLY A 1 108 ? 10.226 -5.106 -9.136 1.00 85.00 108 GLY A CA 1
ATOM 849 C C . GLY A 1 108 ? 9.847 -6.393 -8.406 1.00 85.00 108 GLY A C 1
ATOM 850 O O . GLY A 1 108 ? 9.002 -7.175 -8.857 1.00 85.00 108 GLY A O 1
ATOM 851 N N . ARG A 1 109 ? 10.435 -6.582 -7.224 1.00 88.12 109 ARG A N 1
ATOM 852 C CA . ARG A 1 109 ? 10.148 -7.674 -6.289 1.00 88.12 109 ARG A CA 1
ATOM 853 C C . ARG A 1 109 ? 9.690 -7.102 -4.953 1.00 88.12 109 ARG A C 1
ATOM 855 O O . ARG A 1 109 ? 10.406 -6.335 -4.326 1.00 88.12 109 ARG A O 1
ATOM 862 N N . MET A 1 110 ? 8.505 -7.484 -4.495 1.00 89.38 110 MET A N 1
ATOM 863 C CA . MET A 1 110 ? 8.012 -7.105 -3.169 1.00 89.38 110 MET A CA 1
ATOM 864 C C . MET A 1 110 ? 8.588 -8.061 -2.118 1.00 89.38 110 MET A C 1
ATOM 866 O O . MET A 1 110 ? 8.335 -9.261 -2.198 1.00 89.38 110 MET A O 1
ATOM 870 N N . ILE A 1 111 ? 9.363 -7.540 -1.164 1.00 89.56 111 ILE A N 1
ATOM 871 C CA . ILE A 1 111 ? 10.053 -8.332 -0.125 1.00 89.56 111 ILE A CA 1
ATOM 872 C C . ILE A 1 111 ? 9.359 -8.272 1.240 1.00 89.56 111 ILE A C 1
ATOM 874 O O . ILE A 1 111 ? 9.503 -9.178 2.053 1.00 89.56 111 ILE A O 1
ATOM 878 N N . LYS A 1 112 ? 8.575 -7.220 1.487 1.00 89.44 112 LYS A N 1
ATOM 879 C CA . LYS A 1 112 ? 7.748 -7.059 2.686 1.00 89.44 112 LYS A CA 1
ATOM 880 C C . LYS A 1 112 ? 6.458 -6.352 2.297 1.00 89.44 112 LYS A C 1
ATOM 882 O O . LYS A 1 112 ? 6.492 -5.461 1.452 1.00 89.44 112 LYS A O 1
ATOM 887 N N . ALA A 1 113 ? 5.349 -6.736 2.917 1.00 91.94 113 ALA A N 1
ATOM 888 C CA . ALA A 1 113 ? 4.076 -6.039 2.806 1.00 91.94 113 ALA A CA 1
ATOM 889 C C . ALA A 1 113 ? 3.347 -6.097 4.150 1.00 91.94 113 ALA A C 1
ATOM 891 O O . ALA A 1 113 ? 3.117 -7.179 4.687 1.00 91.94 113 ALA A O 1
ATOM 892 N N . GLU A 1 114 ? 3.002 -4.935 4.685 1.00 91.00 114 GLU A N 1
ATOM 893 C CA . GLU A 1 114 ? 2.125 -4.765 5.836 1.00 91.00 114 GLU A CA 1
ATOM 894 C C . GLU A 1 114 ? 0.810 -4.165 5.348 1.00 91.00 114 GLU A C 1
ATOM 896 O O . GLU A 1 114 ? 0.810 -3.233 4.544 1.00 91.00 114 GLU A O 1
ATOM 901 N N . MET A 1 115 ? -0.317 -4.727 5.777 1.00 91.75 115 MET A N 1
ATOM 902 C CA . MET A 1 115 ? -1.636 -4.337 5.290 1.00 91.75 115 MET A CA 1
ATOM 903 C C . MET A 1 115 ? -2.625 -4.206 6.437 1.00 91.75 115 MET A C 1
ATOM 905 O O . MET A 1 115 ? -2.650 -5.041 7.338 1.00 91.75 115 MET A O 1
ATOM 909 N N . ALA A 1 116 ? -3.472 -3.185 6.365 1.00 90.00 116 ALA A N 1
ATOM 910 C CA . ALA A 1 116 ? -4.591 -2.995 7.272 1.00 90.00 116 ALA A CA 1
ATOM 911 C C . ALA A 1 116 ? -5.827 -2.547 6.502 1.00 90.00 116 ALA A C 1
ATOM 913 O O . ALA A 1 116 ? -5.755 -1.655 5.656 1.00 90.00 116 ALA A O 1
ATOM 914 N N . THR A 1 117 ? -6.966 -3.136 6.853 1.00 90.94 117 THR A N 1
ATOM 915 C CA . THR A 1 117 ? -8.261 -2.833 6.248 1.00 90.94 117 THR A CA 1
ATOM 916 C C . THR A 1 117 ? -9.238 -2.424 7.337 1.00 90.94 117 THR A C 1
ATOM 918 O O . THR A 1 117 ? -9.441 -3.160 8.302 1.00 90.94 117 THR A O 1
ATOM 921 N N . VAL A 1 118 ? -9.845 -1.247 7.193 1.00 90.56 118 VAL A N 1
ATOM 922 C CA . VAL A 1 118 ? -10.836 -0.707 8.130 1.00 90.56 118 VAL A CA 1
ATOM 923 C C . VAL A 1 118 ? -11.903 0.043 7.347 1.00 90.56 118 VAL A C 1
ATOM 925 O O . VAL A 1 118 ? -11.588 0.883 6.510 1.00 90.56 118 VAL A O 1
ATOM 928 N N . GLY A 1 119 ? -13.176 -0.255 7.622 1.00 87.06 119 GLY A N 1
ATOM 929 C CA . GLY A 1 119 ? -14.305 0.495 7.058 1.00 87.06 119 GLY A CA 1
ATOM 930 C C . GLY A 1 119 ? -14.374 0.485 5.527 1.00 87.06 119 GLY A C 1
ATOM 931 O O . GLY A 1 119 ? -14.779 1.481 4.942 1.00 87.06 119 GLY A O 1
ATOM 932 N N . GLY A 1 120 ? -13.940 -0.603 4.880 1.00 88.81 120 GLY A N 1
ATOM 933 C CA . GLY A 1 120 ? -13.900 -0.700 3.416 1.00 88.81 120 GLY A CA 1
ATOM 934 C C . GLY A 1 120 ? -12.736 0.050 2.765 1.00 88.81 120 GLY A C 1
ATOM 935 O O . GLY A 1 120 ? -12.722 0.202 1.552 1.00 88.81 120 GLY A O 1
ATOM 936 N N . ARG A 1 121 ? -11.754 0.521 3.542 1.00 90.62 121 ARG A N 1
ATOM 937 C CA . ARG A 1 121 ? -10.502 1.092 3.031 1.00 90.62 121 ARG A CA 1
ATOM 938 C C . ARG A 1 121 ? -9.331 0.212 3.426 1.00 90.62 121 ARG A C 1
ATOM 940 O O . ARG A 1 121 ? -9.311 -0.327 4.531 1.00 90.62 121 ARG A O 1
ATOM 947 N N . THR A 1 122 ? -8.342 0.120 2.550 1.00 92.31 122 THR A N 1
ATOM 948 C CA . THR A 1 122 ? -7.126 -0.667 2.742 1.00 92.31 122 THR A CA 1
ATOM 949 C C . THR A 1 122 ? -5.900 0.229 2.619 1.00 92.31 122 THR A C 1
ATOM 951 O O . THR A 1 122 ? -5.732 0.944 1.630 1.00 92.31 122 THR A O 1
ATOM 954 N N . LYS A 1 123 ? -5.018 0.154 3.619 1.00 92.56 123 LYS A N 1
ATOM 955 C CA . LYS A 1 123 ? -3.659 0.696 3.589 1.00 92.56 123 LYS A CA 1
ATOM 956 C C . LYS A 1 123 ? -2.674 -0.447 3.442 1.00 92.56 123 LYS A C 1
ATOM 958 O O . LYS A 1 123 ? -2.744 -1.414 4.197 1.00 92.56 123 LYS A O 1
ATOM 963 N N . ALA A 1 124 ? -1.756 -0.328 2.494 1.00 92.25 124 ALA A N 1
ATOM 964 C CA . ALA A 1 124 ? -0.660 -1.265 2.316 1.00 92.25 124 ALA A CA 1
ATOM 965 C C . ALA A 1 124 ? 0.671 -0.515 2.290 1.00 92.25 124 ALA A C 1
ATOM 967 O O . ALA A 1 124 ? 0.842 0.439 1.537 1.00 92.25 124 ALA A O 1
ATOM 968 N N . GLU A 1 125 ? 1.618 -0.963 3.099 1.00 92.31 125 GLU A N 1
ATOM 969 C CA . GLU A 1 125 ? 2.995 -0.493 3.124 1.00 92.31 125 GLU A CA 1
ATOM 970 C C . GLU A 1 125 ? 3.894 -1.643 2.691 1.00 92.31 125 GLU A C 1
ATOM 972 O O . GLU A 1 125 ? 3.957 -2.688 3.332 1.00 92.31 125 GLU A O 1
ATOM 977 N N . MET A 1 126 ? 4.565 -1.473 1.562 1.00 93.12 126 MET A N 1
ATOM 978 C CA . MET A 1 126 ? 5.353 -2.505 0.913 1.00 93.12 126 MET A CA 1
ATOM 979 C C . MET A 1 126 ? 6.791 -2.047 0.720 1.00 93.12 126 MET A C 1
ATOM 981 O O . MET A 1 126 ? 7.063 -0.887 0.426 1.00 93.12 126 MET A O 1
ATOM 985 N N . VAL A 1 127 ? 7.722 -2.981 0.858 1.00 90.88 127 VAL A N 1
ATOM 986 C CA . VAL A 1 127 ? 9.124 -2.778 0.507 1.00 90.88 127 VAL A CA 1
ATOM 987 C C . VAL A 1 127 ? 9.368 -3.502 -0.808 1.00 90.88 127 VAL A C 1
ATOM 989 O O . VAL A 1 127 ? 9.148 -4.712 -0.910 1.00 90.88 127 VAL A O 1
ATOM 992 N N . VAL A 1 128 ? 9.772 -2.745 -1.823 1.00 90.38 128 VAL A N 1
ATOM 993 C CA . VAL A 1 128 ? 9.957 -3.203 -3.198 1.00 90.38 128 VAL A CA 1
ATOM 994 C C . VAL A 1 128 ? 11.412 -3.025 -3.594 1.00 90.38 128 VAL A C 1
ATOM 996 O O . VAL A 1 128 ? 11.960 -1.935 -3.485 1.00 90.38 128 VAL A O 1
ATOM 999 N N . VAL A 1 129 ? 12.016 -4.088 -4.098 1.00 88.38 129 VAL A N 1
ATOM 1000 C CA . VAL A 1 129 ? 13.341 -4.080 -4.710 1.00 88.38 129 VAL A CA 1
ATOM 1001 C C . VAL A 1 129 ? 13.177 -3.912 -6.218 1.00 88.38 129 VAL A C 1
ATOM 1003 O O . VAL A 1 129 ? 12.442 -4.670 -6.848 1.00 88.38 129 VAL A O 1
ATOM 1006 N N . LEU A 1 130 ? 13.836 -2.914 -6.798 1.00 84.94 130 LEU A N 1
ATOM 1007 C CA . LEU A 1 130 ? 13.889 -2.642 -8.232 1.00 84.94 130 LEU A CA 1
ATOM 1008 C C . LEU A 1 130 ? 15.267 -3.058 -8.770 1.00 84.94 130 LEU A C 1
ATOM 1010 O O . LEU A 1 130 ? 16.294 -2.606 -8.257 1.00 84.94 130 LEU A O 1
ATOM 1014 N N . CYS A 1 131 ? 15.287 -3.906 -9.802 1.00 73.31 131 CYS A N 1
ATOM 1015 C CA . CYS A 1 131 ? 16.514 -4.333 -10.482 1.00 73.31 131 CYS A CA 1
ATOM 1016 C C . CYS A 1 131 ? 17.024 -3.157 -11.365 1.00 73.31 131 CYS A C 1
ATOM 1018 O O . CYS A 1 131 ? 16.300 -2.718 -12.260 1.00 73.31 131 CYS A O 1
ATOM 1020 N N . LYS A 1 132 ? 18.239 -2.614 -11.138 1.00 64.56 132 LYS A N 1
ATOM 1021 C CA . LYS A 1 132 ? 18.798 -1.479 -11.915 1.00 64.56 132 LYS A CA 1
ATOM 1022 C C . LYS A 1 132 ? 19.258 -1.917 -13.318 1.00 64.56 132 LYS A C 1
ATOM 1024 O O . LYS A 1 132 ? 20.440 -1.849 -13.640 1.00 64.56 132 LYS A O 1
ATOM 1029 N N . VAL A 1 133 ? 18.356 -2.312 -14.214 1.00 56.12 133 VAL A N 1
ATOM 1030 C CA . VAL A 1 133 ? 18.721 -2.515 -15.632 1.00 56.12 133 VAL A CA 1
ATOM 1031 C C . VAL A 1 133 ? 18.685 -1.161 -16.362 1.00 56.12 133 VAL A C 1
ATOM 1033 O O . VAL A 1 133 ? 17.830 -0.894 -17.198 1.00 56.12 133 VAL A O 1
ATOM 1036 N N . GLY A 1 134 ? 19.621 -0.268 -16.015 1.00 54.81 134 GLY A N 1
ATOM 1037 C CA . GLY A 1 134 ? 19.972 0.891 -16.849 1.00 54.81 134 GLY A CA 1
ATOM 1038 C C . GLY A 1 134 ? 19.142 2.180 -16.715 1.00 54.81 134 GLY A C 1
ATOM 1039 O O . GLY A 1 134 ? 19.054 2.929 -17.690 1.00 54.81 134 GLY A O 1
ATOM 1040 N N . GLY A 1 135 ? 18.561 2.505 -15.552 1.00 54.28 135 GLY A N 1
ATOM 1041 C CA . GLY A 1 135 ? 17.912 3.818 -15.385 1.00 54.28 135 GLY A CA 1
ATOM 1042 C C . GLY A 1 135 ? 17.111 4.041 -14.102 1.00 54.28 135 GLY A C 1
ATOM 1043 O O . GLY A 1 135 ? 15.935 4.386 -14.183 1.00 54.28 135 GLY A O 1
ATOM 1044 N N . GLY A 1 136 ? 17.751 3.938 -12.934 1.00 58.84 136 GLY A N 1
ATOM 1045 C CA . GLY A 1 136 ? 17.072 3.839 -11.633 1.00 58.84 136 GLY A CA 1
ATOM 1046 C C . GLY A 1 136 ? 16.082 4.951 -11.229 1.00 58.84 136 GLY A C 1
ATOM 1047 O O . GLY A 1 136 ? 15.275 4.717 -10.333 1.00 58.84 136 GLY A O 1
ATOM 1048 N N . GLU A 1 137 ? 16.100 6.148 -11.829 1.00 63.06 137 GLU A N 1
ATOM 1049 C CA . GLU A 1 137 ? 15.048 7.167 -11.599 1.00 63.06 137 GLU A CA 1
ATOM 1050 C C . GLU A 1 137 ? 13.773 6.908 -12.418 1.00 63.06 137 GLU A C 1
ATOM 1052 O O . GLU A 1 137 ? 12.656 7.168 -11.961 1.00 63.06 137 GLU A O 1
ATOM 1057 N N . LYS A 1 138 ? 13.917 6.373 -13.637 1.00 70.81 138 LYS A N 1
ATOM 1058 C CA . LYS A 1 138 ? 12.782 6.097 -14.528 1.00 70.81 138 LYS A CA 1
ATOM 1059 C C . LYS A 1 138 ? 11.910 4.979 -13.961 1.00 70.81 138 LYS A C 1
ATOM 1061 O O . LYS A 1 138 ? 10.687 5.045 -14.099 1.00 70.81 138 LYS A O 1
ATOM 1066 N N . ASP A 1 139 ? 12.526 4.017 -13.283 1.00 79.62 139 ASP A N 1
ATOM 1067 C CA . ASP A 1 139 ? 11.866 2.838 -12.718 1.00 79.62 139 ASP A CA 1
ATOM 1068 C C . ASP A 1 139 ? 10.931 3.214 -11.559 1.00 79.62 139 ASP A C 1
ATOM 1070 O O . ASP A 1 139 ? 9.794 2.747 -11.481 1.00 79.62 139 ASP A O 1
ATOM 1074 N N . ILE A 1 140 ? 11.336 4.170 -10.719 1.00 84.06 140 ILE A N 1
ATOM 1075 C CA . ILE A 1 140 ? 10.521 4.673 -9.600 1.00 84.06 140 ILE A CA 1
ATOM 1076 C C . ILE A 1 140 ? 9.328 5.482 -10.111 1.00 84.06 140 ILE A C 1
ATOM 1078 O O . ILE A 1 140 ? 8.204 5.324 -9.631 1.00 84.06 140 ILE A O 1
ATOM 1082 N N . GLY A 1 141 ? 9.538 6.318 -11.133 1.00 86.00 141 GLY A N 1
ATOM 1083 C CA . GLY A 1 141 ? 8.447 7.039 -11.788 1.00 86.00 141 GLY A CA 1
ATOM 1084 C C . GLY A 1 141 ? 7.427 6.094 -12.437 1.00 86.00 141 GLY A C 1
ATOM 1085 O O . GLY A 1 141 ? 6.224 6.365 -12.419 1.00 86.00 141 GLY A O 1
ATOM 1086 N N . GLN A 1 142 ? 7.883 4.965 -12.988 1.00 87.75 142 GLN A N 1
ATOM 1087 C CA . GLN A 1 142 ? 7.005 3.908 -13.494 1.00 87.75 142 GLN A CA 1
ATOM 1088 C C . GLN A 1 142 ? 6.260 3.193 -12.364 1.00 87.75 142 GLN A C 1
ATOM 1090 O O . GLN A 1 142 ? 5.046 3.035 -12.480 1.00 87.75 142 GLN A O 1
ATOM 1095 N N . LEU A 1 143 ? 6.932 2.858 -11.258 1.00 89.94 143 LEU A N 1
ATOM 1096 C CA . LEU A 1 143 ? 6.302 2.245 -10.086 1.00 89.94 143 LEU A CA 1
ATOM 1097 C C . LEU A 1 143 ? 5.200 3.146 -9.517 1.00 89.94 143 LEU A C 1
ATOM 1099 O O . LEU A 1 143 ? 4.075 2.692 -9.314 1.00 89.94 143 LEU A O 1
ATOM 1103 N N . LYS A 1 144 ? 5.478 4.447 -9.352 1.00 91.00 1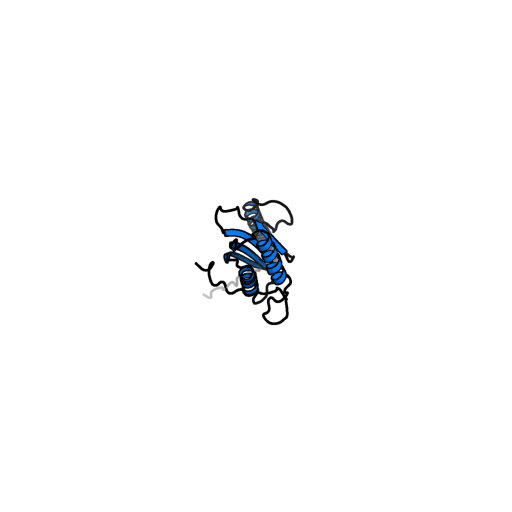44 LYS A N 1
ATOM 1104 C CA . LYS A 1 144 ? 4.489 5.432 -8.887 1.00 91.00 144 LYS A CA 1
ATOM 1105 C C . LYS A 1 144 ? 3.263 5.470 -9.793 1.00 91.00 144 LYS A C 1
ATOM 1107 O O . LYS A 1 144 ? 2.137 5.491 -9.307 1.00 91.00 144 LYS A O 1
ATOM 1112 N N . ARG A 1 145 ? 3.472 5.480 -11.113 1.00 90.25 145 ARG A N 1
ATOM 1113 C CA . ARG A 1 145 ? 2.377 5.477 -12.096 1.00 90.25 145 ARG A CA 1
ATOM 1114 C C . ARG A 1 145 ? 1.577 4.179 -12.062 1.00 90.25 145 ARG A C 1
ATOM 1116 O O . ARG A 1 145 ? 0.353 4.242 -12.115 1.00 90.25 145 ARG A O 1
ATOM 1123 N N . ALA A 1 146 ? 2.249 3.036 -11.957 1.00 90.56 146 ALA A N 1
ATOM 1124 C CA . ALA A 1 146 ? 1.603 1.732 -11.891 1.00 90.56 146 ALA A CA 1
ATOM 1125 C C . ALA A 1 146 ? 0.734 1.609 -10.630 1.00 90.56 146 ALA A C 1
ATOM 1127 O O . ALA A 1 146 ? -0.438 1.262 -10.733 1.00 90.56 146 ALA A O 1
ATOM 1128 N N . LEU A 1 147 ? 1.263 1.985 -9.461 1.00 92.44 147 LEU A N 1
ATOM 1129 C CA . LEU A 1 147 ? 0.506 2.001 -8.206 1.00 92.44 147 LEU A CA 1
ATOM 1130 C C . LEU A 1 147 ? -0.646 3.012 -8.241 1.00 92.44 147 LEU A C 1
ATOM 1132 O O . LEU A 1 147 ? -1.751 2.694 -7.814 1.00 92.44 147 LEU A O 1
ATOM 1136 N N . LYS A 1 148 ? -0.434 4.201 -8.816 1.00 91.38 148 LYS A N 1
ATOM 1137 C CA . LYS A 1 148 ? -1.501 5.196 -8.985 1.00 91.38 148 LYS A CA 1
ATOM 1138 C C . LYS A 1 148 ? -2.645 4.676 -9.859 1.00 91.38 148 LYS A C 1
ATOM 1140 O O . LYS A 1 148 ? -3.799 4.909 -9.528 1.00 91.38 148 LYS A O 1
ATOM 1145 N N . ALA A 1 149 ? -2.349 3.928 -10.923 1.00 89.94 149 ALA A N 1
ATOM 1146 C CA . ALA A 1 149 ? -3.386 3.303 -11.744 1.00 89.94 149 ALA A CA 1
ATOM 1147 C C . ALA A 1 149 ? -4.220 2.280 -10.950 1.00 89.94 149 ALA A C 1
ATOM 1149 O O . ALA A 1 149 ? -5.438 2.235 -11.108 1.00 89.94 149 ALA A O 1
ATOM 1150 N N . VAL A 1 150 ? -3.578 1.509 -10.061 1.00 90.25 150 VAL A N 1
ATOM 1151 C CA . VAL A 1 150 ? -4.268 0.582 -9.148 1.00 90.25 150 VAL A CA 1
ATOM 1152 C C . VAL A 1 150 ? -5.176 1.336 -8.181 1.00 90.25 150 VAL A C 1
ATOM 1154 O O . VAL A 1 150 ? -6.309 0.909 -7.971 1.00 90.25 150 VAL A O 1
ATOM 1157 N N . VAL A 1 151 ? -4.706 2.442 -7.603 1.00 90.06 151 VAL A N 1
ATOM 1158 C CA . VAL A 1 151 ? -5.499 3.256 -6.669 1.00 90.06 151 VAL A CA 1
ATOM 1159 C C . VAL A 1 151 ? -6.692 3.903 -7.372 1.00 90.06 151 VAL A C 1
ATOM 1161 O O . VAL A 1 151 ? -7.813 3.757 -6.910 1.00 90.06 151 VAL A O 1
ATOM 1164 N N . GLU A 1 152 ? -6.492 4.493 -8.552 1.00 86.81 152 GLU A N 1
ATOM 1165 C CA . GLU A 1 152 ? -7.560 5.114 -9.355 1.00 86.81 152 GLU A CA 1
ATOM 1166 C C . GLU A 1 152 ? -8.541 4.100 -9.977 1.00 86.81 152 GLU A C 1
ATOM 1168 O O . GLU A 1 152 ? -9.360 4.469 -10.819 1.00 86.81 152 GLU A O 1
ATOM 1173 N N . ASN A 1 153 ? -8.427 2.813 -9.625 1.00 80.19 153 ASN A N 1
ATOM 1174 C CA . ASN A 1 153 ? -9.201 1.706 -10.185 1.00 80.19 153 ASN A CA 1
ATOM 1175 C C . ASN A 1 153 ? -9.203 1.693 -11.727 1.00 80.19 153 ASN A C 1
ATOM 1177 O O . ASN A 1 153 ? -10.128 1.204 -12.381 1.00 80.19 153 ASN A O 1
ATOM 1181 N N . ARG A 1 154 ? -8.142 2.232 -12.338 1.00 66.44 154 ARG A N 1
ATOM 1182 C CA . ARG A 1 154 ? -7.910 2.107 -13.772 1.00 66.44 154 ARG A CA 1
ATOM 1183 C C . ARG A 1 154 ? -7.455 0.685 -13.967 1.00 66.44 154 ARG A C 1
ATOM 1185 O O . ARG A 1 154 ? -6.301 0.370 -13.685 1.00 66.44 154 ARG A O 1
ATOM 1192 N N . ALA A 1 155 ? -8.391 -0.171 -14.366 1.00 54.91 155 ALA A N 1
ATOM 1193 C CA . ALA A 1 155 ? -8.151 -1.587 -14.540 1.00 54.91 155 ALA A CA 1
ATOM 1194 C C . ALA A 1 155 ? -6.762 -1.813 -15.167 1.00 54.91 155 ALA A C 1
ATOM 1196 O O . ALA A 1 155 ? -6.542 -1.520 -16.340 1.00 54.91 155 ALA A O 1
ATOM 1197 N N . LEU A 1 156 ? -5.854 -2.443 -14.411 1.00 53.22 156 LEU A N 1
ATOM 1198 C CA . LEU A 1 156 ? -4.750 -3.213 -15.001 1.00 53.22 156 LEU A CA 1
ATOM 1199 C C . LEU A 1 156 ? -5.288 -4.460 -15.732 1.00 53.22 156 LEU A C 1
ATOM 1201 O O . LEU A 1 156 ? -4.525 -5.323 -16.168 1.00 53.22 156 LEU A O 1
ATOM 1205 N N . GLY A 1 157 ? -6.621 -4.536 -15.848 1.00 44.91 157 GLY A N 1
ATOM 1206 C CA . GLY A 1 157 ? -7.404 -5.448 -16.637 1.00 44.91 157 GLY A CA 1
ATOM 1207 C C . GLY A 1 157 ? -6.728 -5.736 -17.959 1.00 44.91 157 GLY A C 1
ATOM 1208 O O . GLY A 1 157 ? -6.515 -4.868 -18.804 1.00 44.91 157 GLY A O 1
ATOM 1209 N N . LEU A 1 158 ? -6.467 -7.022 -18.132 1.00 46.09 158 LEU A N 1
ATOM 1210 C CA . LEU A 1 158 ? -6.089 -7.698 -19.361 1.00 46.09 158 LEU A CA 1
ATOM 1211 C C . LEU A 1 158 ? -7.138 -7.539 -20.497 1.00 46.09 158 LEU A C 1
ATOM 1213 O O . LEU A 1 158 ? -7.228 -8.408 -21.354 1.00 46.09 158 LEU A O 1
ATOM 1217 N N . GLY A 1 159 ? -7.952 -6.475 -20.507 1.00 42.25 159 GLY A N 1
ATOM 1218 C CA . GLY A 1 159 ? -9.158 -6.359 -21.329 1.00 42.25 159 GLY A CA 1
ATOM 1219 C C . GLY A 1 159 ? -9.384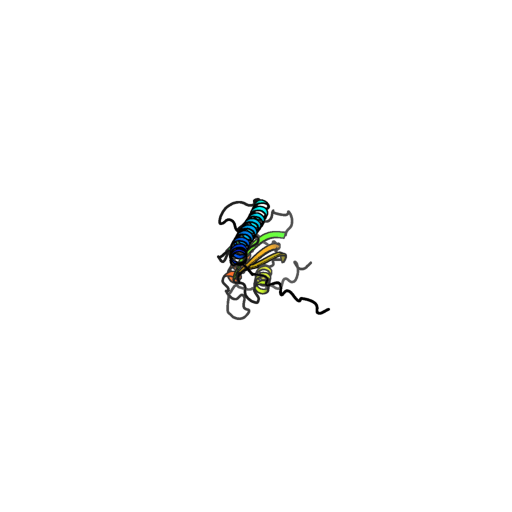 -5.035 -22.060 1.00 42.25 159 GLY A C 1
ATOM 1220 O O . GLY A 1 159 ? -10.235 -5.003 -22.939 1.00 42.25 159 GLY A O 1
ATOM 1221 N N . SER A 1 160 ? -8.646 -3.953 -21.794 1.00 35.81 160 SER A N 1
ATOM 1222 C CA . SER A 1 160 ? -8.878 -2.711 -22.552 1.00 35.81 160 SER A CA 1
ATOM 1223 C C . SER A 1 160 ? -7.690 -1.756 -22.505 1.00 35.81 160 SER A C 1
ATOM 1225 O O . SER A 1 160 ? -7.525 -0.992 -21.563 1.00 35.81 160 SER A O 1
ATOM 1227 N N . SER A 1 161 ? -6.876 -1.823 -23.563 1.00 42.66 161 SER A N 1
ATOM 1228 C CA . SER A 1 161 ? -6.125 -0.714 -24.170 1.00 42.66 161 SER A CA 1
ATOM 1229 C C . SER A 1 161 ? -5.603 0.383 -23.224 1.00 42.66 161 SER A C 1
ATOM 1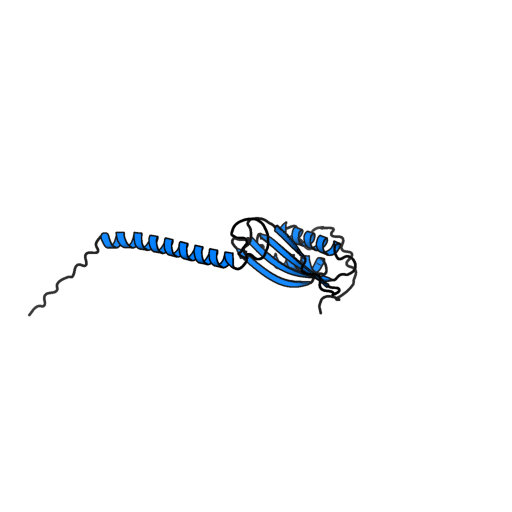231 O O . SER A 1 161 ? -5.842 1.570 -23.442 1.00 42.66 161 SER A O 1
ATOM 1233 N N . LEU A 1 162 ? -4.800 0.019 -22.226 1.00 41.16 162 LEU A N 1
ATOM 1234 C CA . LEU A 1 162 ? -3.746 0.919 -21.770 1.00 41.16 162 LEU A CA 1
ATOM 1235 C C . LEU A 1 162 ? -2.504 0.580 -22.587 1.00 41.16 162 LEU A C 1
ATOM 1237 O O . LEU A 1 162 ? -1.856 -0.442 -22.365 1.00 41.16 162 LEU A O 1
ATOM 1241 N N . ASN A 1 163 ? -2.186 1.452 -23.543 1.00 42.12 163 ASN A N 1
ATOM 1242 C CA . ASN A 1 163 ? -0.906 1.484 -24.245 1.00 42.12 163 ASN A CA 1
ATOM 1243 C C . ASN A 1 163 ? 0.219 1.894 -23.278 1.00 42.12 163 ASN A C 1
ATOM 1245 O O . ASN A 1 163 ? 0.923 2.876 -23.499 1.00 42.12 163 ASN A O 1
ATOM 1249 N N . LEU A 1 164 ? 0.416 1.141 -22.194 1.00 45.25 164 LEU A N 1
ATOM 1250 C CA . LEU A 1 164 ? 1.725 1.062 -21.569 1.00 45.25 164 LEU A CA 1
ATOM 1251 C C . LEU A 1 164 ? 2.531 0.149 -22.487 1.00 45.25 164 LEU A C 1
ATOM 1253 O O . LEU A 1 164 ? 2.479 -1.068 -22.332 1.00 45.25 164 LEU A O 1
ATOM 1257 N N . GLY A 1 165 ? 3.127 0.742 -23.528 1.00 38.88 165 GLY A N 1
ATOM 1258 C CA . GLY A 1 165 ?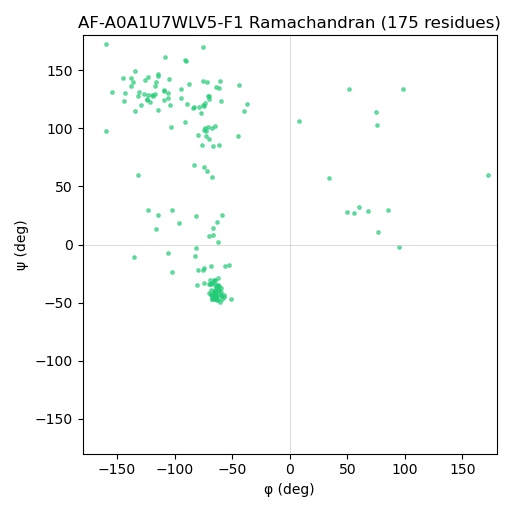 3.793 0.053 -24.630 1.00 38.88 165 GLY A CA 1
ATOM 1259 C C . GLY A 1 165 ? 4.689 -1.079 -24.142 1.00 38.88 165 GLY A C 1
ATOM 1260 O O . GLY A 1 165 ? 5.856 -0.874 -23.823 1.00 38.88 165 GLY A O 1
ATOM 1261 N N . ARG A 1 166 ? 4.135 -2.293 -24.098 1.00 44.16 166 ARG A N 1
ATOM 1262 C CA . ARG A 1 166 ? 4.893 -3.505 -23.852 1.00 44.16 166 ARG A CA 1
ATOM 1263 C C . ARG A 1 166 ? 5.561 -3.879 -25.164 1.00 44.16 166 ARG A C 1
ATOM 1265 O O . ARG A 1 166 ? 4.995 -4.613 -25.966 1.00 44.16 166 ARG A O 1
ATOM 1272 N N . ARG A 1 167 ? 6.809 -3.449 -25.343 1.00 40.03 167 ARG A N 1
ATOM 1273 C CA . ARG A 1 167 ? 7.795 -4.418 -25.820 1.00 40.03 167 ARG A CA 1
ATOM 1274 C C . ARG A 1 167 ? 8.021 -5.366 -24.646 1.00 40.03 167 ARG A C 1
ATOM 1276 O O . ARG A 1 167 ? 8.833 -5.081 -23.774 1.00 40.03 167 ARG A O 1
ATOM 1283 N N . LEU A 1 168 ? 7.242 -6.450 -24.591 1.00 42.78 168 LEU A N 1
ATOM 1284 C CA . LEU A 1 168 ? 7.690 -7.671 -23.924 1.00 42.78 168 LEU A CA 1
ATOM 1285 C C . LEU A 1 168 ? 8.938 -8.107 -24.700 1.00 42.78 168 LEU A C 1
ATOM 1287 O O . LEU A 1 168 ? 8.847 -8.793 -25.709 1.00 42.78 168 LEU A O 1
ATOM 1291 N N . GLY A 1 169 ? 10.084 -7.554 -24.309 1.00 38.41 169 GLY A N 1
ATOM 1292 C CA . GLY A 1 169 ? 11.377 -8.096 -24.669 1.00 38.41 169 GLY A CA 1
ATOM 1293 C C . GLY A 1 169 ? 11.565 -9.345 -23.831 1.00 38.41 169 GLY A C 1
ATOM 1294 O O . GLY A 1 169 ? 11.475 -9.294 -22.606 1.00 38.41 169 GLY A O 1
ATOM 1295 N N . ASP A 1 170 ? 11.758 -10.469 -24.502 1.00 44.06 170 ASP A N 1
ATOM 1296 C CA . ASP A 1 170 ? 12.029 -11.757 -23.889 1.00 44.06 170 ASP A CA 1
ATOM 1297 C C . ASP A 1 170 ? 13.401 -11.743 -23.192 1.00 44.06 170 ASP A C 1
ATOM 1299 O O . ASP A 1 170 ? 14.407 -12.159 -23.756 1.00 44.06 170 ASP A O 1
ATOM 1303 N N . ASN A 1 171 ? 13.465 -11.276 -21.945 1.00 42.81 171 ASN A N 1
ATOM 1304 C CA . ASN A 1 171 ? 14.603 -11.503 -21.046 1.00 42.81 171 ASN A CA 1
ATOM 1305 C C . ASN A 1 171 ? 14.137 -11.987 -19.664 1.00 42.81 171 ASN A C 1
ATOM 1307 O O . ASN A 1 171 ? 14.351 -11.392 -18.615 1.00 42.81 171 ASN A O 1
ATOM 1311 N N . LYS A 1 172 ? 13.454 -13.129 -19.721 1.00 46.09 172 LYS A N 1
ATOM 1312 C CA . LYS A 1 172 ? 13.592 -14.302 -18.847 1.00 46.09 172 LYS A CA 1
ATOM 1313 C C . LYS A 1 172 ? 14.508 -14.170 -17.591 1.00 46.09 172 LYS A C 1
ATOM 1315 O O . LYS A 1 172 ? 15.720 -14.305 -17.680 1.00 46.09 172 LYS A O 1
ATOM 1320 N N . TRP A 1 173 ? 13.854 -14.091 -16.422 1.00 46.47 173 TRP A N 1
ATOM 1321 C CA . TRP A 1 173 ? 14.198 -14.716 -15.117 1.00 46.47 173 TRP A CA 1
ATOM 1322 C C . TRP A 1 173 ? 15.441 -14.283 -14.311 1.00 46.47 173 TRP A C 1
ATOM 1324 O O . TRP A 1 173 ? 15.928 -15.083 -13.520 1.00 46.47 173 TRP A O 1
ATOM 1334 N N . ALA A 1 174 ? 15.927 -13.043 -14.394 1.00 48.81 174 ALA A N 1
ATOM 1335 C CA . ALA A 1 174 ? 17.039 -12.631 -13.517 1.00 48.81 174 ALA A CA 1
ATOM 1336 C C . ALA A 1 174 ? 16.641 -12.361 -12.043 1.00 48.81 174 ALA A C 1
ATOM 1338 O O . ALA A 1 174 ? 17.493 -12.433 -11.167 1.00 48.81 174 ALA A O 1
ATOM 1339 N N . CYS A 1 175 ? 15.364 -12.078 -11.739 1.00 50.66 175 CYS A N 1
ATOM 1340 C CA . CYS A 1 175 ? 14.952 -11.558 -10.420 1.00 50.66 175 CYS A CA 1
ATOM 1341 C C . CYS A 1 175 ? 14.041 -12.518 -9.595 1.00 50.66 175 CYS A C 1
ATOM 1343 O O . CYS A 1 175 ? 13.273 -12.036 -8.766 1.00 50.66 175 CYS A O 1
ATOM 1345 N N . PHE A 1 176 ? 14.078 -13.847 -9.803 1.00 49.53 176 PHE A N 1
ATOM 1346 C CA . PHE A 1 176 ? 13.290 -14.839 -9.019 1.00 49.53 176 PHE A CA 1
ATOM 1347 C C . PHE A 1 176 ? 14.132 -15.828 -8.187 1.00 49.53 176 PHE A C 1
ATOM 1349 O O . PHE A 1 176 ? 13.592 -16.835 -7.731 1.00 49.53 176 PHE A O 1
ATOM 1356 N N . GLY A 1 177 ? 15.429 -15.552 -8.010 1.00 41.50 177 GLY A N 1
ATOM 1357 C CA . GLY A 1 177 ? 16.294 -16.308 -7.094 1.00 41.50 177 GLY A CA 1
ATOM 1358 C C . GLY A 1 177 ? 15.896 -16.119 -5.639 1.00 41.50 177 GLY A C 1
ATOM 1359 O O . GLY A 1 177 ? 15.580 -14.956 -5.283 1.00 41.50 177 GLY A O 1
#

Solvent-accessible surface area (backbone atoms only — not comparable to full-atom values): 10896 Å² total; per-residue (Å²): 142,79,86,86,81,82,83,82,79,80,78,84,52,74,65,59,66,57,50,52,57,58,48,54,52,51,48,52,54,46,53,51,51,51,50,52,47,56,52,51,55,52,40,65,77,52,72,88,69,84,85,86,77,67,101,57,68,47,44,91,58,44,62,97,58,76,46,79,47,78,44,82,40,81,86,54,100,55,76,47,47,46,33,38,36,39,39,21,29,76,58,51,96,59,49,70,56,46,54,54,46,32,40,47,75,57,61,29,44,79,80,44,75,49,77,31,75,54,96,63,21,29,21,40,43,32,36,31,38,33,63,55,86,80,48,72,68,61,49,53,58,47,40,54,51,37,50,47,33,53,60,70,65,48,67,87,53,97,79,66,91,70,82,70,79,73,77,81,69,92,72,84,78,83,84,76,124

Sequence (177 aa):
MAYGFEPRVEVVTNACIKKDKSRVLTEAVTQLKELRKKVAQQMETQKDSEGNYNGLSSFFLPGENDEVLLNYHEESDSDERTVKATVCCEDRPGLNRDLSTAVRLVQGRMIKAEMATVGGRTKAEMVVVLCKVGGGEKDIGQLKRALKAVVENRALGLGSSLNLGRRLGDNKWACFG

Secondary structure (DSSP, 8-state):
-------------HHHHHHHHHHHHHHHHHHHHHHHHHHHHHHHTT--S---S-TTTTSS---SS-EEEEEE----SSSEEEEEEEEEEE--TTHHHHHHHHHHHTTEEEEEEEEEEETTEEEEEEEEEEE-SS-HHHHHHHHHHHHHHHHTT----TTS-----------TTTT--

Mean predicted aligned error: 16.1 Å